Protein AF-A0A968F0R0-F1 (afdb_monomer_lite)

Sequence (267 aa):
APYFTDKYKTPWGNAINYDDAYCDEVRNYFVENAVHWFQNYHLDALRLDAIDTIYDMSATHFLKELADRVKQLGEKSQRQLYLIAESDLNDVRVIQPPEVGGYEIHAQWSDDFHHSLHALLTGENNGYYIDFGKTAHLAKAINESFVNDGRYSQYRKRKHGNSAKDRPPSQFVICAQNHDQIGNRMLGERLSQLVPFEALKLVAGMLLLSPNIPLLFMGEEYGERAPFLYFVDHGDENLIKAVRQGRKAEFKEFKWKGEPPDPQSPS

Structure (mmCIF, N/CA/C/O backbone):
data_AF-A0A968F0R0-F1
#
_entry.id   AF-A0A968F0R0-F1
#
loop_
_atom_site.group_PDB
_atom_site.id
_atom_site.type_symbol
_atom_site.label_atom_id
_atom_site.label_alt_id
_atom_site.label_comp_id
_atom_site.label_asym_id
_atom_site.label_entity_id
_atom_site.label_seq_id
_atom_site.pdbx_PDB_ins_code
_atom_site.Cartn_x
_atom_site.Cartn_y
_atom_site.Cartn_z
_atom_site.occupancy
_atom_site.B_iso_or_equiv
_atom_site.auth_seq_id
_atom_site.auth_comp_id
_atom_site.auth_asym_id
_atom_site.auth_atom_id
_atom_site.pdbx_PDB_model_num
ATOM 1 N N . ALA A 1 1 ? 4.293 16.772 23.550 1.00 72.31 1 ALA A N 1
ATOM 2 C CA . ALA A 1 1 ? 4.663 15.355 23.725 1.00 72.31 1 ALA A CA 1
ATOM 3 C C . ALA A 1 1 ? 5.858 15.011 22.831 1.00 72.31 1 ALA A C 1
ATOM 5 O O . ALA A 1 1 ? 6.040 15.705 21.830 1.00 72.31 1 ALA A O 1
ATOM 6 N N . PRO A 1 2 ? 6.690 14.014 23.185 1.00 93.19 2 PRO A N 1
ATOM 7 C CA . PRO A 1 2 ? 7.742 13.503 22.310 1.00 93.19 2 PRO A CA 1
ATOM 8 C C . PRO A 1 2 ? 7.109 12.753 21.127 1.00 93.19 2 PRO A C 1
ATOM 10 O O . PRO A 1 2 ? 6.628 11.638 21.292 1.00 93.19 2 PRO A O 1
ATOM 13 N N . TYR A 1 3 ? 7.079 13.390 19.949 1.00 94.50 3 TYR A N 1
ATOM 14 C CA . TYR A 1 3 ? 6.442 12.852 18.733 1.00 94.50 3 TYR A CA 1
ATOM 15 C C . TYR A 1 3 ? 7.132 11.609 18.166 1.00 94.50 3 TYR A C 1
ATOM 17 O O . TYR A 1 3 ? 6.485 10.795 17.513 1.00 94.50 3 TYR A O 1
ATOM 25 N N . PHE A 1 4 ? 8.429 11.461 18.419 1.00 96.69 4 PHE A N 1
ATOM 26 C CA . PHE A 1 4 ? 9.237 10.348 17.937 1.00 96.69 4 PHE A CA 1
ATOM 27 C C . PHE A 1 4 ? 9.744 9.510 19.107 1.00 96.69 4 PHE A C 1
ATOM 29 O O . PHE A 1 4 ? 9.899 10.022 20.218 1.00 96.69 4 PHE A O 1
ATOM 36 N N . THR A 1 5 ? 10.030 8.239 18.839 1.00 94.81 5 THR A N 1
ATOM 37 C CA . THR A 1 5 ? 10.679 7.320 19.780 1.00 94.81 5 THR A CA 1
ATOM 38 C C . THR A 1 5 ? 11.927 6.704 19.149 1.00 94.81 5 THR A C 1
ATOM 40 O O . THR A 1 5 ? 11.960 6.424 17.950 1.00 94.81 5 THR A O 1
ATOM 43 N N . ASP A 1 6 ? 12.944 6.460 19.975 1.00 94.06 6 ASP A N 1
ATOM 44 C CA . ASP A 1 6 ? 14.151 5.718 19.593 1.00 94.06 6 ASP A CA 1
ATOM 45 C C . ASP A 1 6 ? 13.968 4.194 19.722 1.00 94.06 6 ASP A C 1
ATOM 47 O O . ASP A 1 6 ? 14.854 3.420 19.346 1.00 94.06 6 ASP A O 1
ATOM 51 N N . LYS A 1 7 ? 12.822 3.745 20.256 1.00 93.44 7 LYS A N 1
ATOM 52 C CA . LYS A 1 7 ? 12.487 2.327 20.463 1.00 93.44 7 LYS A CA 1
ATOM 53 C C . LYS A 1 7 ? 12.404 1.550 19.151 1.00 93.44 7 LYS A C 1
ATOM 55 O O . LYS A 1 7 ? 12.755 0.370 19.110 1.00 93.44 7 LYS A O 1
ATOM 60 N N . TYR A 1 8 ? 11.976 2.216 18.081 1.00 94.12 8 TYR A N 1
ATOM 61 C CA . TYR A 1 8 ? 11.824 1.632 16.755 1.00 94.12 8 TYR A CA 1
ATOM 62 C C . TYR A 1 8 ? 12.484 2.502 15.689 1.00 94.12 8 TYR A C 1
ATOM 64 O O . TYR A 1 8 ? 12.690 3.701 15.864 1.00 94.12 8 TYR A O 1
ATOM 72 N N . LYS A 1 9 ? 12.793 1.887 14.547 1.00 89.62 9 LYS A N 1
ATOM 73 C CA . LYS A 1 9 ? 13.310 2.578 13.365 1.00 89.62 9 LYS A CA 1
ATOM 74 C C . LYS A 1 9 ? 12.454 2.222 12.165 1.00 89.62 9 LYS A C 1
ATOM 76 O O . LYS A 1 9 ? 12.080 1.062 11.991 1.00 89.62 9 LYS A O 1
ATOM 81 N N . THR A 1 10 ? 12.166 3.217 11.343 1.00 88.94 10 THR A N 1
ATOM 82 C CA . THR A 1 10 ? 11.544 3.014 10.033 1.00 88.94 10 THR A CA 1
ATOM 83 C C . THR A 1 10 ? 12.621 3.113 8.950 1.00 88.94 10 THR A C 1
ATOM 85 O O . THR A 1 10 ? 13.694 3.673 9.211 1.00 88.94 10 THR A O 1
ATOM 88 N N . PRO A 1 11 ? 12.364 2.612 7.732 1.00 83.25 11 PRO A N 1
ATOM 89 C CA . PRO A 1 11 ? 13.261 2.831 6.598 1.00 83.25 11 PRO A CA 1
ATOM 90 C C . PRO A 1 11 ? 13.512 4.318 6.291 1.00 83.25 11 PRO A C 1
ATOM 92 O O . PRO A 1 11 ? 14.568 4.659 5.763 1.00 83.25 11 PRO A O 1
ATOM 95 N N . TRP A 1 12 ? 12.581 5.204 6.668 1.00 84.44 12 TRP A N 1
ATOM 96 C CA . TRP A 1 12 ? 12.598 6.631 6.320 1.00 84.44 12 TRP A CA 1
ATOM 97 C C . TRP A 1 12 ? 13.018 7.563 7.464 1.00 84.44 12 TRP A C 1
ATOM 99 O O . TRP A 1 12 ? 13.098 8.775 7.272 1.00 84.44 12 TRP A O 1
ATOM 109 N N . GLY A 1 13 ? 13.306 7.026 8.653 1.00 85.44 13 GLY A N 1
ATOM 110 C CA . GLY A 1 13 ? 13.738 7.816 9.805 1.00 85.44 13 GLY A CA 1
ATOM 111 C C . GLY A 1 13 ? 13.191 7.323 11.142 1.00 85.44 13 GLY A C 1
ATOM 112 O O . GLY A 1 13 ? 12.872 6.142 11.322 1.00 85.44 13 GLY A O 1
ATOM 113 N N . ASN A 1 14 ? 13.114 8.244 12.102 1.00 90.88 14 ASN A N 1
ATOM 114 C CA . ASN A 1 14 ? 12.642 7.949 13.452 1.00 90.88 14 ASN A CA 1
ATOM 115 C C . ASN A 1 14 ? 11.170 7.531 13.434 1.00 90.88 14 ASN A C 1
ATOM 117 O O . ASN A 1 14 ? 10.352 8.142 12.747 1.00 90.88 14 ASN A O 1
ATOM 121 N N . ALA A 1 15 ? 10.834 6.501 14.208 1.00 94.25 15 ALA A N 1
ATOM 122 C CA . ALA A 1 15 ? 9.457 6.050 14.332 1.00 94.25 15 ALA A CA 1
ATOM 123 C C . ALA A 1 15 ? 8.624 7.037 15.159 1.00 94.25 15 ALA A C 1
ATOM 125 O O . ALA A 1 15 ? 9.121 7.661 16.101 1.00 94.25 15 ALA A O 1
ATOM 126 N N . ILE A 1 16 ? 7.341 7.148 14.818 1.00 96.94 16 ILE A N 1
ATOM 127 C CA . ILE A 1 16 ? 6.370 7.908 15.606 1.00 96.94 16 ILE A CA 1
ATOM 128 C C . ILE A 1 16 ? 6.115 7.193 16.934 1.00 96.94 16 ILE A C 1
ATOM 130 O O . ILE A 1 16 ? 6.036 5.966 17.001 1.00 96.94 16 ILE A O 1
ATOM 134 N N . ASN A 1 17 ? 5.987 7.976 18.000 1.00 97.69 17 ASN A N 1
ATOM 135 C CA . ASN A 1 17 ? 5.717 7.469 19.334 1.00 97.69 17 ASN A CA 1
ATOM 136 C C . ASN A 1 17 ? 4.225 7.146 19.523 1.00 97.69 17 ASN A C 1
ATOM 138 O O . ASN A 1 17 ? 3.448 8.012 19.924 1.00 97.69 17 ASN A O 1
ATOM 142 N N . TYR A 1 18 ? 3.843 5.894 19.272 1.00 97.88 18 TYR A N 1
ATOM 143 C CA . TYR A 1 18 ? 2.493 5.395 19.554 1.00 97.88 18 TYR A CA 1
ATOM 144 C C . TYR A 1 18 ? 2.378 4.606 20.866 1.00 97.88 18 TYR A C 1
ATOM 146 O O . TYR A 1 18 ? 1.254 4.392 21.311 1.00 97.88 18 TYR A O 1
ATOM 154 N N . ASP A 1 19 ? 3.489 4.181 21.483 1.00 97.56 19 ASP A N 1
ATOM 155 C CA . ASP A 1 19 ? 3.469 3.214 22.596 1.00 97.56 19 ASP A CA 1
ATOM 156 C C . ASP A 1 19 ? 4.499 3.460 23.719 1.00 97.56 19 ASP A C 1
ATOM 158 O O . ASP A 1 19 ? 4.722 2.587 24.564 1.00 97.56 19 ASP A O 1
ATOM 162 N N . ASP A 1 20 ? 5.152 4.623 23.724 1.00 96.50 20 ASP A N 1
ATOM 163 C CA . ASP A 1 20 ? 6.148 5.016 24.724 1.00 96.50 20 ASP A CA 1
ATOM 164 C C . ASP A 1 20 ? 5.589 6.083 25.685 1.00 96.50 20 ASP A C 1
ATOM 166 O O . ASP A 1 20 ? 4.422 6.485 25.621 1.00 96.50 20 ASP A O 1
ATOM 170 N N . ALA A 1 21 ? 6.424 6.566 26.606 1.00 96.25 21 ALA A N 1
ATOM 171 C CA . ALA A 1 21 ? 6.055 7.615 27.546 1.00 96.25 21 ALA A CA 1
ATOM 172 C C . ALA A 1 21 ? 5.455 8.837 26.824 1.00 96.25 21 ALA A C 1
ATOM 174 O O . ALA A 1 21 ? 6.036 9.377 25.878 1.00 96.25 21 ALA A O 1
ATOM 175 N N . TYR A 1 22 ? 4.303 9.301 27.321 1.00 96.50 22 TYR A N 1
ATOM 176 C CA . TYR A 1 22 ? 3.564 10.455 26.795 1.00 96.50 22 TYR A CA 1
ATOM 177 C C . TYR A 1 22 ? 3.068 10.300 25.342 1.00 96.50 22 TYR A C 1
ATOM 179 O O . TYR A 1 22 ? 2.880 11.310 24.657 1.00 96.50 22 TYR A O 1
ATOM 187 N N . CYS A 1 23 ? 2.858 9.065 24.867 1.00 97.44 23 CYS A N 1
ATOM 188 C CA . CYS A 1 23 ? 2.339 8.800 23.523 1.00 97.44 23 CYS A CA 1
ATOM 189 C C . CYS A 1 23 ? 0.885 9.254 23.310 1.00 97.44 23 CYS A C 1
ATOM 191 O O . CYS A 1 23 ? 0.534 9.566 22.177 1.00 97.44 23 CYS A O 1
ATOM 193 N N . ASP A 1 24 ? 0.060 9.363 24.359 1.00 97.94 24 ASP A N 1
ATOM 194 C CA . ASP A 1 24 ? -1.381 9.660 24.243 1.00 97.94 24 ASP A CA 1
ATOM 195 C C . ASP A 1 24 ? -1.682 10.899 23.380 1.00 97.94 24 ASP A C 1
ATOM 197 O O . ASP A 1 24 ? -2.521 10.855 22.482 1.00 97.94 24 ASP A O 1
ATOM 201 N N . GLU A 1 25 ? -0.942 11.993 23.573 1.00 97.56 25 GLU A N 1
ATOM 202 C CA . GLU A 1 25 ? -1.127 13.222 22.785 1.00 97.56 25 GLU A CA 1
ATOM 203 C C . GLU A 1 25 ? -0.662 13.072 21.327 1.00 97.56 25 GLU A C 1
ATOM 205 O O . GLU A 1 25 ? -1.199 13.719 20.429 1.00 97.56 25 GLU A O 1
ATOM 210 N N . VAL A 1 26 ? 0.336 12.219 21.073 1.00 98.12 26 VAL A N 1
ATOM 211 C CA . VAL A 1 26 ? 0.824 11.917 19.718 1.00 98.12 26 VAL A CA 1
ATOM 212 C C . VAL A 1 26 ? -0.209 11.070 18.980 1.00 98.12 26 VAL A C 1
ATOM 214 O O . VAL A 1 26 ? -0.567 11.393 17.850 1.00 98.12 26 VAL A O 1
ATOM 217 N N . ARG A 1 27 ? -0.753 10.038 19.637 1.00 98.44 27 ARG A N 1
ATOM 218 C CA . ARG A 1 27 ? -1.862 9.228 19.112 1.00 98.44 27 ARG A CA 1
ATOM 219 C C . ARG A 1 27 ? -3.056 10.114 18.768 1.00 98.44 27 ARG A C 1
ATOM 221 O O . ARG A 1 27 ? -3.527 10.094 17.631 1.00 98.44 27 ARG A O 1
ATOM 228 N N . ASN A 1 28 ? -3.477 10.953 19.717 1.00 98.19 28 ASN A N 1
ATOM 229 C CA . ASN A 1 28 ? -4.603 11.863 19.544 1.00 98.19 28 ASN A CA 1
ATOM 230 C C . ASN A 1 28 ? -4.388 12.831 18.370 1.00 98.19 28 ASN A C 1
ATOM 232 O O . ASN A 1 28 ? -5.312 13.062 17.596 1.00 98.19 28 ASN A O 1
ATOM 236 N N . TYR A 1 29 ? -3.166 13.339 18.172 1.00 98.44 29 TYR A N 1
ATOM 237 C CA . TYR A 1 29 ? -2.843 14.186 17.022 1.00 98.44 29 TYR A CA 1
ATOM 238 C C . TYR A 1 29 ? -3.164 13.505 15.682 1.00 98.44 29 TYR A C 1
ATOM 240 O O . TYR A 1 29 ? -3.820 14.107 14.831 1.00 98.44 29 TYR A O 1
ATOM 248 N N . PHE A 1 30 ? -2.740 12.253 15.485 1.00 98.38 30 PHE A N 1
ATOM 249 C CA . PHE A 1 30 ? -2.978 11.540 14.225 1.00 98.38 30 PHE A CA 1
ATOM 250 C C . PHE A 1 30 ? -4.434 11.084 14.062 1.00 98.38 30 PHE A C 1
ATOM 252 O O . PHE A 1 30 ? -4.965 11.130 12.951 1.00 98.38 30 PHE A O 1
ATOM 259 N N . VAL A 1 31 ? -5.107 10.710 15.154 1.00 98.56 31 VAL A N 1
ATOM 260 C CA . VAL A 1 31 ? -6.548 10.415 15.134 1.00 98.56 31 VAL A CA 1
ATOM 261 C C . VAL A 1 31 ? -7.345 11.657 14.724 1.00 98.56 31 VAL A C 1
ATOM 263 O O . VAL A 1 31 ? -8.157 11.603 13.799 1.00 98.56 31 VAL A O 1
ATOM 266 N N . GLU A 1 32 ? -7.088 12.798 15.363 1.00 98.50 32 GLU A N 1
ATOM 267 C CA . GLU A 1 32 ? -7.781 14.050 15.055 1.00 98.50 32 GLU A CA 1
ATOM 268 C C . GLU A 1 32 ? -7.386 14.605 13.678 1.00 98.50 32 GLU A C 1
ATOM 270 O O . GLU A 1 32 ? -8.212 15.235 13.020 1.00 98.50 32 GLU A O 1
ATOM 275 N N . ASN A 1 33 ? -6.185 14.307 13.164 1.00 98.56 33 ASN A N 1
ATOM 276 C CA . ASN A 1 33 ? -5.823 14.604 11.775 1.00 98.56 33 ASN A CA 1
ATOM 277 C C . ASN A 1 33 ? -6.727 13.865 10.773 1.00 98.56 33 ASN A C 1
ATOM 279 O O . ASN A 1 33 ? -7.254 14.485 9.847 1.00 98.56 33 ASN A O 1
ATOM 283 N N . ALA A 1 34 ? -6.969 12.567 10.977 1.00 98.38 34 ALA A N 1
ATOM 284 C CA . ALA A 1 34 ? -7.881 11.804 10.127 1.00 98.38 34 ALA A CA 1
ATOM 285 C C . ALA A 1 34 ? -9.320 12.344 10.212 1.00 98.38 34 ALA A C 1
ATOM 287 O O . ALA A 1 34 ? -9.969 12.566 9.187 1.00 98.38 34 ALA A O 1
ATOM 288 N N . VAL A 1 35 ? -9.803 12.629 11.428 1.00 98.12 35 VAL A N 1
ATOM 289 C CA . VAL A 1 35 ? -11.120 13.253 11.653 1.00 98.12 35 VAL A CA 1
ATOM 290 C C . VAL A 1 35 ? -11.221 14.604 10.941 1.00 98.12 35 VAL A C 1
ATOM 292 O O . VAL A 1 35 ? -12.237 14.884 10.302 1.00 98.12 35 VAL A O 1
ATOM 295 N N . HIS A 1 36 ? -10.169 15.422 10.999 1.00 98.50 36 HIS A N 1
ATOM 296 C CA . HIS A 1 36 ? -10.120 16.735 10.366 1.00 98.50 36 HIS A CA 1
ATOM 297 C C . HIS A 1 36 ? -10.341 16.652 8.851 1.00 98.50 36 HIS A C 1
ATOM 299 O O . HIS A 1 36 ? -11.129 17.435 8.316 1.00 98.50 36 HIS A O 1
ATOM 305 N N . TRP A 1 37 ? -9.705 15.698 8.166 1.00 98.69 37 TRP A N 1
ATOM 306 C CA . TRP A 1 37 ? -9.906 15.481 6.729 1.00 98.69 37 TRP A CA 1
ATOM 307 C C . TRP A 1 37 ? -11.348 15.098 6.392 1.00 98.69 37 TRP A C 1
ATOM 309 O O . TRP A 1 37 ? -11.951 15.663 5.477 1.00 98.69 37 TRP A O 1
ATOM 319 N N . PHE A 1 38 ? -11.940 14.191 7.167 1.00 98.44 38 PHE A N 1
ATOM 320 C CA . PHE A 1 38 ? -13.324 13.771 6.956 1.00 98.44 38 PHE A CA 1
ATOM 321 C C . PHE A 1 38 ? -14.341 14.885 7.231 1.00 98.44 38 PHE A C 1
ATOM 323 O O . PHE A 1 38 ? -15.321 15.012 6.494 1.00 98.44 38 PHE A O 1
ATOM 330 N N . GLN A 1 39 ? -14.123 15.688 8.275 1.00 97.31 39 GLN A N 1
ATOM 331 C CA . GLN A 1 39 ? -15.064 16.726 8.703 1.00 97.31 39 GLN A CA 1
ATOM 332 C C . GLN A 1 39 ? -14.946 18.023 7.910 1.00 97.31 39 GLN A C 1
ATOM 334 O O . GLN A 1 39 ? -15.969 18.607 7.579 1.00 97.31 39 GLN A O 1
ATOM 339 N N . ASN A 1 40 ? -13.729 18.485 7.620 1.00 98.00 40 ASN A N 1
ATOM 340 C CA . ASN A 1 40 ? -13.521 19.818 7.044 1.00 98.00 40 ASN A CA 1
ATOM 341 C C . ASN A 1 40 ? -13.343 19.791 5.526 1.00 98.00 40 ASN A C 1
ATOM 343 O O . ASN A 1 40 ? -13.635 20.782 4.863 1.00 98.00 40 ASN A O 1
ATOM 347 N N . TYR A 1 41 ? -12.891 18.661 4.977 1.00 98.19 41 TYR A N 1
ATOM 348 C CA . TYR A 1 41 ? -12.684 18.492 3.535 1.00 98.19 41 TYR A CA 1
ATOM 349 C C . TYR A 1 41 ? -13.643 17.483 2.907 1.00 98.19 41 TYR A C 1
ATOM 351 O O . TYR A 1 41 ? -13.627 17.306 1.693 1.00 98.19 41 TYR A O 1
ATOM 359 N N . HIS A 1 42 ? -14.489 16.841 3.718 1.00 97.31 42 HIS A N 1
ATOM 360 C CA . HIS A 1 42 ? -15.510 15.898 3.265 1.00 97.31 42 HIS A CA 1
ATOM 361 C C . HIS A 1 42 ? -14.962 14.761 2.393 1.00 97.31 42 HIS A C 1
ATOM 363 O O . HIS A 1 42 ? -15.667 14.266 1.520 1.00 97.31 42 HIS A O 1
ATOM 369 N N . LEU A 1 43 ? -13.730 14.308 2.650 1.00 98.19 43 LEU A N 1
ATOM 370 C CA . LEU A 1 43 ? -13.221 13.090 2.015 1.00 98.19 43 LEU A CA 1
ATOM 371 C C . LEU A 1 43 ? -14.100 11.892 2.392 1.00 98.19 43 LEU A C 1
ATOM 373 O O . LEU A 1 43 ? -14.733 11.903 3.448 1.00 98.19 43 LEU A O 1
ATOM 377 N N . ASP A 1 44 ? -14.135 10.866 1.547 1.00 98.06 44 ASP A N 1
ATOM 378 C CA . ASP A 1 44 ? -14.902 9.634 1.800 1.00 98.06 44 ASP A CA 1
ATOM 379 C C . ASP A 1 44 ? -14.005 8.462 2.214 1.00 98.06 44 ASP A C 1
ATOM 381 O O . ASP A 1 44 ? -14.466 7.499 2.825 1.00 98.06 44 ASP A O 1
ATOM 385 N N . ALA A 1 45 ? -12.707 8.547 1.921 1.00 98.38 45 ALA A N 1
ATOM 386 C CA . ALA A 1 45 ? -11.736 7.524 2.272 1.00 98.38 45 ALA A CA 1
ATOM 387 C C . ALA A 1 45 ? -10.353 8.121 2.550 1.00 98.38 45 ALA A C 1
ATOM 389 O O . ALA A 1 45 ? -9.979 9.133 1.956 1.00 98.38 45 ALA A O 1
ATOM 390 N N . LEU A 1 46 ? -9.577 7.448 3.399 1.00 98.69 46 LEU A N 1
ATOM 391 C CA . LEU A 1 46 ? -8.142 7.684 3.564 1.00 98.69 46 LEU A CA 1
ATOM 392 C C . LEU A 1 46 ? -7.368 6.400 3.249 1.00 98.69 46 LEU A C 1
ATOM 394 O O . LEU A 1 46 ? -7.737 5.319 3.714 1.00 98.69 46 LEU A O 1
ATOM 398 N N . ARG A 1 47 ? -6.278 6.528 2.485 1.00 98.62 47 ARG A N 1
ATOM 399 C CA . ARG A 1 47 ? -5.278 5.469 2.302 1.00 98.62 47 ARG A CA 1
ATOM 400 C C . ARG A 1 47 ? -4.161 5.688 3.318 1.00 98.62 47 ARG A C 1
ATOM 402 O O . ARG A 1 47 ? -3.557 6.754 3.333 1.00 98.62 47 ARG A O 1
ATOM 409 N N . LEU A 1 48 ? -3.932 4.704 4.178 1.00 98.50 48 LEU A N 1
ATOM 410 C CA . LEU A 1 48 ? -2.911 4.720 5.219 1.00 98.50 48 LEU A CA 1
ATOM 411 C C . LEU A 1 48 ? -1.623 4.131 4.649 1.00 98.50 48 LEU A C 1
ATOM 413 O O . LEU A 1 48 ? -1.615 2.973 4.232 1.00 98.50 48 LEU A O 1
ATOM 417 N N . ASP A 1 49 ? -0.579 4.947 4.613 1.00 97.56 49 ASP A N 1
ATOM 418 C CA . ASP A 1 49 ? 0.734 4.592 4.082 1.00 97.56 49 ASP A CA 1
ATOM 419 C C . ASP A 1 49 ? 1.513 3.686 5.042 1.00 97.56 49 ASP A C 1
ATOM 421 O O . ASP A 1 49 ? 1.458 3.884 6.259 1.00 97.56 49 ASP A O 1
ATOM 425 N N . ALA A 1 50 ? 2.182 2.677 4.475 1.00 95.06 50 ALA A N 1
ATOM 426 C CA . ALA A 1 50 ? 3.135 1.775 5.119 1.00 95.06 50 ALA A CA 1
ATOM 427 C C . ALA A 1 50 ? 2.770 1.370 6.558 1.00 95.06 50 ALA A C 1
ATOM 429 O O . ALA A 1 50 ? 3.541 1.572 7.507 1.00 95.06 50 ALA A O 1
ATOM 430 N N . ILE A 1 51 ? 1.579 0.793 6.749 1.00 97.25 51 ILE A N 1
ATOM 431 C CA . ILE A 1 51 ? 1.045 0.531 8.094 1.00 97.25 51 ILE A CA 1
ATOM 432 C C . ILE A 1 51 ? 1.871 -0.492 8.885 1.00 97.25 51 ILE A C 1
ATOM 434 O O . ILE A 1 51 ? 1.763 -0.562 10.106 1.00 97.25 51 ILE A O 1
ATOM 438 N N . ASP A 1 52 ? 2.708 -1.279 8.210 1.00 94.69 52 ASP A N 1
ATOM 439 C CA . ASP A 1 52 ? 3.671 -2.195 8.821 1.00 94.69 52 ASP A CA 1
ATOM 440 C C . ASP A 1 52 ? 4.786 -1.475 9.595 1.00 94.69 52 ASP A C 1
ATOM 442 O O . ASP A 1 52 ? 5.438 -2.087 10.442 1.00 94.69 52 ASP A O 1
ATOM 446 N N . THR A 1 53 ? 4.952 -0.169 9.370 1.00 95.50 53 THR A N 1
ATOM 447 C CA . THR A 1 53 ? 5.893 0.692 10.100 1.00 95.50 53 THR A CA 1
ATOM 448 C C . THR A 1 53 ? 5.245 1.481 11.244 1.00 95.50 53 THR A C 1
ATOM 450 O O . THR A 1 53 ? 5.930 2.210 11.968 1.00 95.50 53 THR A O 1
ATOM 453 N N . ILE A 1 54 ? 3.937 1.303 11.463 1.00 97.06 54 ILE A N 1
ATOM 454 C CA . ILE A 1 54 ? 3.221 1.816 12.635 1.00 97.06 54 ILE A CA 1
ATOM 455 C C . ILE A 1 54 ? 3.403 0.810 13.773 1.00 97.06 54 ILE A C 1
ATOM 457 O O . ILE A 1 54 ? 2.635 -0.138 13.932 1.00 97.06 54 ILE A O 1
ATOM 461 N N . TYR A 1 55 ? 4.457 1.015 14.560 1.00 97.00 55 TYR A N 1
ATOM 462 C CA . TYR A 1 55 ? 4.776 0.166 15.702 1.00 97.00 55 TYR A CA 1
ATOM 463 C C . TYR A 1 55 ? 3.973 0.570 16.935 1.00 97.00 55 TYR A C 1
ATOM 465 O O . TYR A 1 55 ? 4.109 1.690 17.428 1.00 97.00 55 TYR A O 1
ATOM 473 N N . ASP A 1 56 ? 3.177 -0.358 17.461 1.00 98.00 56 ASP A N 1
ATOM 474 C CA . ASP A 1 56 ? 2.420 -0.135 18.685 1.00 98.00 56 ASP A CA 1
ATOM 475 C C . ASP A 1 56 ? 2.192 -1.439 19.463 1.00 98.00 56 ASP A C 1
ATOM 477 O O . ASP A 1 56 ? 1.543 -2.370 18.983 1.00 98.00 56 ASP A O 1
ATOM 481 N N . MET A 1 57 ? 2.732 -1.497 20.683 1.00 97.00 57 MET A N 1
ATOM 482 C CA . MET A 1 57 ? 2.587 -2.624 21.612 1.00 97.00 57 MET A CA 1
ATOM 483 C C . MET A 1 57 ? 1.551 -2.369 22.720 1.00 97.00 57 MET A C 1
ATOM 485 O O . MET A 1 57 ? 1.479 -3.133 23.686 1.00 97.00 57 MET A O 1
ATOM 489 N N . SER A 1 58 ? 0.756 -1.304 22.608 1.00 97.44 58 SER A N 1
ATOM 490 C CA . SER A 1 58 ? -0.350 -1.009 23.521 1.00 97.44 58 SER A CA 1
ATOM 491 C C . SER A 1 58 ? -1.437 -2.086 23.457 1.00 97.44 58 SER A C 1
ATOM 493 O O . SER A 1 58 ? -1.612 -2.768 22.448 1.00 97.44 58 SER A O 1
ATOM 495 N N . ALA A 1 59 ? -2.233 -2.212 24.526 1.00 95.88 59 ALA A N 1
ATOM 496 C CA . ALA A 1 59 ? -3.354 -3.160 24.564 1.00 95.88 59 ALA A CA 1
ATOM 497 C C . ALA A 1 59 ? -4.384 -2.921 23.438 1.00 95.88 59 ALA A C 1
ATOM 499 O O . ALA A 1 59 ? -5.011 -3.868 22.966 1.00 95.88 59 ALA A O 1
ATOM 500 N N . THR A 1 60 ? -4.520 -1.668 22.990 1.00 97.31 60 THR A N 1
ATOM 501 C CA . THR A 1 60 ? -5.273 -1.283 21.793 1.00 97.31 60 THR A CA 1
ATOM 502 C C . THR A 1 60 ? -4.309 -0.686 20.777 1.00 97.31 60 THR A C 1
ATOM 504 O O . THR A 1 60 ? -3.785 0.407 20.988 1.00 97.31 60 THR A O 1
ATOM 507 N N . HIS A 1 61 ? -4.111 -1.386 19.662 1.00 98.31 61 HIS A N 1
ATOM 508 C CA . HIS A 1 61 ? -3.271 -0.898 18.572 1.00 98.31 61 HIS A CA 1
ATOM 509 C C . HIS A 1 61 ? -3.840 0.401 17.973 1.00 98.31 61 HIS A C 1
ATOM 511 O O . HIS A 1 61 ? -5.051 0.512 17.777 1.00 98.31 61 HIS A O 1
ATOM 517 N N . PHE A 1 62 ? -2.980 1.353 17.613 1.00 98.50 62 PHE A N 1
ATOM 518 C CA . PHE A 1 62 ? -3.339 2.660 17.054 1.00 98.50 62 PHE A CA 1
ATOM 519 C C . PHE A 1 62 ? -4.282 2.547 15.854 1.00 98.50 62 PHE A C 1
ATOM 521 O O . PHE A 1 62 ? -5.295 3.230 15.788 1.00 98.50 62 PHE A O 1
ATOM 528 N N . LEU A 1 63 ? -4.001 1.621 14.936 1.00 98.50 63 LEU A N 1
ATOM 529 C CA . LEU A 1 63 ? -4.872 1.345 13.787 1.00 98.50 63 LEU A CA 1
ATOM 530 C C . LEU A 1 63 ? -6.308 0.971 14.180 1.00 98.50 63 LEU A C 1
ATOM 532 O O . LEU A 1 63 ? -7.245 1.401 13.514 1.00 98.50 63 LEU A O 1
ATOM 536 N N . LYS A 1 64 ? -6.481 0.203 15.263 1.00 98.44 64 LYS A N 1
ATOM 537 C CA . LYS A 1 64 ? -7.807 -0.142 15.783 1.00 98.44 64 LYS A CA 1
ATOM 538 C C . LYS A 1 64 ? -8.487 1.090 16.382 1.00 98.44 64 LYS A C 1
ATOM 540 O O . LYS 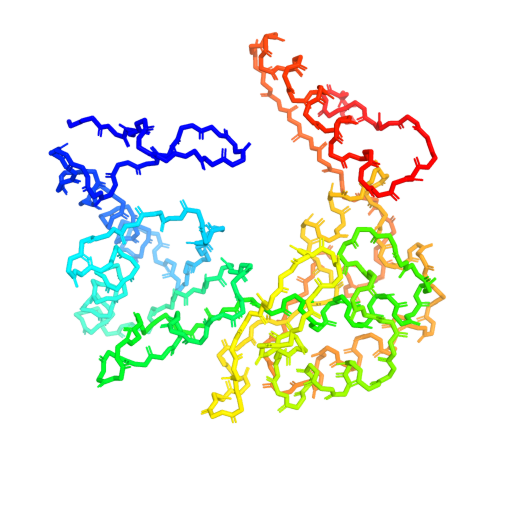A 1 64 ? -9.651 1.331 16.101 1.00 98.44 64 LYS A O 1
ATOM 545 N N . GLU A 1 65 ? -7.761 1.886 17.167 1.00 98.44 65 GLU A N 1
ATOM 546 C CA . GLU A 1 65 ? -8.276 3.146 17.727 1.00 98.44 65 GLU A CA 1
ATOM 547 C C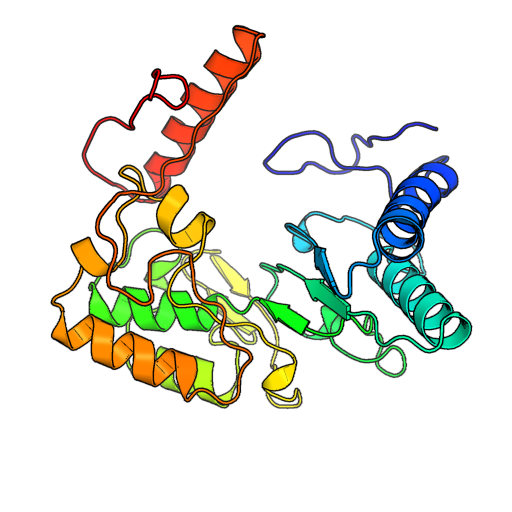 . GLU A 1 65 ? -8.728 4.119 16.624 1.00 98.44 65 GLU A C 1
ATOM 549 O O . GLU A 1 65 ? -9.815 4.695 16.699 1.00 98.44 65 GLU A O 1
ATOM 554 N N . LEU A 1 66 ? -7.929 4.250 15.563 1.00 98.69 66 LEU A N 1
ATOM 555 C CA . LEU A 1 66 ? -8.249 5.061 14.394 1.00 98.69 66 LEU A CA 1
ATOM 556 C C . LEU A 1 66 ? -9.503 4.545 13.673 1.00 98.69 66 LEU A C 1
ATOM 558 O O . LEU A 1 66 ? -10.395 5.337 13.364 1.00 98.69 66 LEU A O 1
ATOM 562 N N . ALA A 1 67 ? -9.594 3.236 13.422 1.00 98.50 67 ALA A N 1
ATOM 563 C CA . ALA A 1 67 ? -10.764 2.627 12.791 1.00 98.50 67 ALA A CA 1
ATOM 564 C C . ALA A 1 67 ? -12.036 2.835 13.630 1.00 98.50 67 ALA A C 1
ATOM 566 O O . ALA A 1 67 ? -13.046 3.302 13.099 1.00 98.50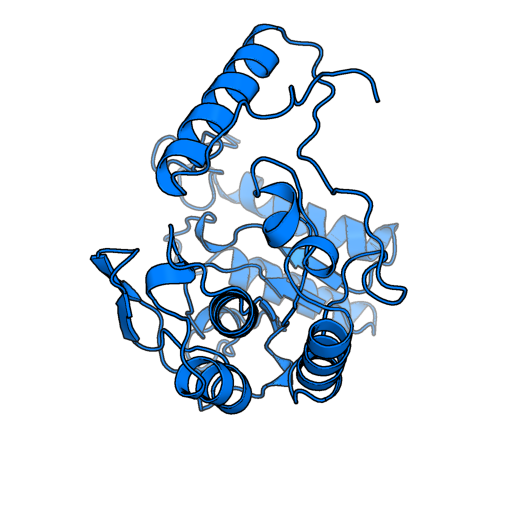 67 ALA A O 1
ATOM 567 N N . ASP A 1 68 ? -11.956 2.605 14.946 1.00 98.19 68 ASP A N 1
ATOM 568 C CA . ASP A 1 68 ? -13.049 2.839 15.895 1.00 98.19 68 ASP A CA 1
ATOM 569 C C . ASP A 1 68 ? -13.508 4.312 15.848 1.00 98.19 68 ASP A C 1
ATOM 571 O O . ASP A 1 68 ? -14.709 4.601 15.794 1.00 98.19 68 ASP A O 1
ATOM 575 N N . ARG A 1 69 ? -12.568 5.269 15.801 1.00 98.31 69 ARG A N 1
ATOM 576 C CA . ARG A 1 69 ? -12.890 6.702 15.712 1.00 98.31 69 ARG A CA 1
ATOM 577 C C . ARG A 1 69 ? -13.573 7.075 14.397 1.00 98.31 69 ARG A C 1
ATOM 579 O O . ARG A 1 69 ? -14.540 7.840 14.407 1.00 98.31 69 ARG A O 1
ATOM 586 N N . VAL A 1 70 ? -13.080 6.564 13.271 1.00 98.31 70 VAL A N 1
ATOM 587 C CA . VAL A 1 70 ? -13.649 6.839 11.942 1.00 98.31 70 VAL A CA 1
ATOM 588 C C . VAL A 1 70 ? -15.046 6.237 11.814 1.00 98.31 70 VAL A C 1
ATOM 590 O O . VAL A 1 70 ? -15.944 6.902 11.296 1.00 98.31 70 VAL A O 1
ATOM 593 N N . LYS A 1 71 ? -15.268 5.040 12.367 1.00 98.00 71 LYS A N 1
ATOM 594 C CA . LYS A 1 71 ? -16.589 4.404 12.447 1.00 98.00 71 LYS A CA 1
ATOM 595 C C . LYS A 1 71 ? -17.587 5.270 13.217 1.00 98.00 71 LYS A C 1
ATOM 597 O O . LYS A 1 71 ? -18.634 5.619 12.675 1.00 98.00 71 LYS A O 1
ATOM 602 N N . GLN A 1 72 ? -17.225 5.721 14.422 1.00 98.19 72 GLN A N 1
ATOM 603 C CA . GLN A 1 72 ? -18.059 6.630 15.225 1.00 98.19 72 GLN A CA 1
ATOM 604 C C . GLN A 1 72 ? -18.369 7.944 14.492 1.00 98.19 72 GLN A C 1
ATOM 606 O O . GLN A 1 72 ? -19.480 8.475 14.579 1.00 98.19 72 GLN A O 1
ATOM 611 N N . LEU A 1 73 ? -17.388 8.496 13.770 1.00 98.25 73 LEU A N 1
ATOM 612 C CA . LEU A 1 73 ? -17.586 9.701 12.971 1.00 98.25 73 LEU A CA 1
ATOM 613 C C . LEU A 1 73 ? -18.571 9.461 11.819 1.00 98.25 73 LEU A C 1
ATOM 615 O O . LEU A 1 73 ? -19.449 10.297 11.592 1.00 98.25 73 LEU A O 1
ATOM 619 N N . GLY A 1 74 ? -18.445 8.337 11.113 1.00 98.00 74 GLY A N 1
ATOM 620 C CA . GLY A 1 74 ? -19.354 7.939 10.040 1.00 98.00 74 GLY A CA 1
ATOM 621 C C . GLY A 1 74 ? -20.791 7.778 10.534 1.00 98.00 74 GLY A C 1
ATOM 622 O O . GLY A 1 74 ? -21.708 8.374 9.971 1.00 98.00 74 GLY A O 1
ATOM 623 N N . GLU A 1 75 ? -20.983 7.092 11.664 1.00 97.94 75 GLU A N 1
ATOM 624 C CA . GLU A 1 75 ? -22.288 6.933 12.320 1.00 97.94 75 GLU A CA 1
ATOM 625 C C . GLU A 1 75 ? -22.912 8.285 12.694 1.00 97.94 75 GLU A C 1
ATOM 627 O O . GLU A 1 75 ? -24.066 8.560 12.360 1.00 97.94 75 GLU A O 1
ATOM 632 N N . LYS A 1 76 ? -22.137 9.171 13.334 1.00 97.62 76 LYS A N 1
ATOM 633 C CA . LYS A 1 76 ? -22.605 10.504 13.748 1.00 97.62 76 LYS A CA 1
ATOM 634 C C . LYS A 1 76 ? -22.958 11.401 12.561 1.00 97.62 76 LYS A C 1
ATOM 636 O O . LYS A 1 76 ? -23.880 12.208 12.659 1.00 97.62 76 LYS A O 1
ATOM 641 N N . SER A 1 77 ? -22.198 11.305 11.474 1.00 96.81 77 SER A N 1
ATOM 642 C CA . SER A 1 77 ? -22.390 12.123 10.271 1.00 96.81 77 SER A CA 1
ATOM 643 C C . SER A 1 77 ? -23.331 11.491 9.244 1.00 96.81 77 SER A C 1
ATOM 645 O O . SER A 1 77 ? -23.632 12.135 8.243 1.00 96.81 77 SER A O 1
ATOM 647 N N . GLN A 1 78 ? -23.807 10.263 9.488 1.00 97.25 78 GLN A N 1
ATOM 648 C CA . GLN A 1 78 ? -24.572 9.452 8.535 1.00 97.25 78 GLN A CA 1
ATOM 649 C C . GLN A 1 78 ? -23.861 9.307 7.179 1.00 97.25 78 GLN A C 1
ATOM 651 O O . GLN A 1 78 ? -24.493 9.304 6.122 1.00 97.25 78 GLN A O 1
ATOM 656 N N . ARG A 1 79 ? -22.529 9.197 7.213 1.00 97.31 79 ARG A N 1
ATOM 657 C CA . ARG A 1 79 ? -21.673 9.010 6.040 1.00 97.31 79 ARG A CA 1
ATOM 658 C C . ARG A 1 79 ? -20.911 7.706 6.165 1.00 97.31 79 ARG A C 1
ATOM 660 O O . ARG A 1 79 ? -20.429 7.353 7.237 1.00 97.31 79 ARG A O 1
ATOM 667 N N . GLN A 1 80 ? -20.755 7.020 5.044 1.00 96.44 80 GLN A N 1
ATOM 668 C CA . GLN A 1 80 ? -19.864 5.877 4.969 1.00 96.44 80 GLN A CA 1
ATOM 669 C C . GLN A 1 80 ? -18.438 6.390 4.747 1.00 96.44 80 GLN A C 1
ATOM 671 O O . GLN A 1 80 ? -18.160 6.993 3.714 1.00 96.44 80 GLN A O 1
ATOM 676 N N . LEU A 1 81 ? -17.560 6.180 5.728 1.00 98.50 81 LEU A N 1
ATOM 677 C CA . LEU A 1 81 ? -16.161 6.608 5.683 1.00 98.50 81 LEU A CA 1
ATOM 678 C C . LEU A 1 81 ? -15.260 5.379 5.652 1.00 98.50 81 LEU A C 1
ATOM 680 O O . LEU A 1 81 ? -15.459 4.452 6.435 1.00 98.50 81 LEU A O 1
ATOM 684 N N . TYR A 1 82 ? -14.267 5.376 4.769 1.00 98.50 82 TYR A N 1
ATOM 685 C CA . TYR A 1 82 ? -13.407 4.219 4.548 1.00 98.50 82 TYR A CA 1
ATOM 686 C C . TYR A 1 82 ? -11.957 4.473 4.961 1.00 98.50 82 TYR A C 1
ATOM 688 O O . TYR A 1 82 ? -11.414 5.568 4.821 1.00 98.50 82 TYR A O 1
ATOM 696 N N . LEU A 1 83 ? -11.305 3.409 5.417 1.00 98.81 83 LEU A N 1
ATOM 697 C CA . LEU A 1 83 ? -9.861 3.352 5.624 1.00 98.81 83 LEU A CA 1
ATOM 698 C C . LEU A 1 83 ? -9.310 2.212 4.775 1.00 98.81 83 LEU A C 1
ATOM 700 O O . LEU A 1 83 ? -9.849 1.105 4.816 1.00 98.81 83 LEU A O 1
ATOM 704 N N . ILE A 1 84 ? -8.250 2.488 4.021 1.00 98.81 84 ILE A N 1
ATOM 705 C CA . ILE A 1 84 ? -7.579 1.519 3.154 1.00 98.81 84 ILE A CA 1
ATOM 706 C C . ILE A 1 84 ? -6.111 1.468 3.560 1.00 98.81 84 ILE A C 1
ATOM 708 O O . ILE A 1 84 ? -5.432 2.483 3.512 1.00 98.81 84 ILE A O 1
ATOM 712 N N . ALA A 1 85 ? -5.610 0.310 3.962 1.00 98.56 85 ALA A N 1
ATOM 713 C CA . ALA A 1 85 ? -4.229 0.155 4.401 1.00 98.56 85 ALA A CA 1
ATOM 714 C C . ALA A 1 85 ? -3.308 -0.267 3.252 1.00 98.56 85 ALA A C 1
ATOM 716 O O . ALA A 1 85 ? -3.595 -1.227 2.545 1.00 98.56 85 ALA A O 1
ATOM 717 N N . GLU A 1 86 ? -2.161 0.376 3.103 1.00 98.25 86 GLU A N 1
ATOM 718 C CA . GLU A 1 86 ? -1.005 -0.267 2.487 1.00 98.25 86 GLU A CA 1
ATOM 719 C C . GLU A 1 86 ? -0.289 -1.096 3.550 1.00 98.25 86 GLU A C 1
ATOM 721 O O . GLU A 1 86 ? 0.135 -0.558 4.572 1.00 98.25 86 GLU A O 1
ATOM 726 N N . SER A 1 87 ? -0.176 -2.405 3.328 1.00 95.06 87 SER A N 1
ATOM 727 C CA . SER A 1 87 ? 0.489 -3.305 4.264 1.00 95.06 87 SER A CA 1
ATOM 728 C C . SER A 1 87 ? 1.371 -4.303 3.539 1.00 95.06 87 SER A C 1
ATOM 730 O O . SER A 1 87 ? 0.886 -5.100 2.741 1.00 95.06 87 SER A O 1
ATOM 732 N N . ASP A 1 88 ? 2.643 -4.337 3.926 1.00 95.00 88 ASP A N 1
ATOM 733 C CA . ASP A 1 88 ? 3.595 -5.347 3.466 1.00 95.00 88 ASP A CA 1
ATOM 734 C C . ASP A 1 88 ? 3.659 -6.577 4.399 1.00 95.00 88 ASP A C 1
ATOM 736 O O . ASP A 1 88 ? 4.665 -7.283 4.460 1.00 95.00 88 ASP A O 1
ATOM 740 N N . LEU A 1 89 ? 2.618 -6.826 5.208 1.00 96.69 89 LEU A N 1
ATOM 741 C CA . LEU A 1 89 ? 2.600 -7.929 6.185 1.00 96.69 89 LEU A CA 1
ATOM 742 C C . LEU A 1 89 ? 1.953 -9.211 5.659 1.00 96.69 89 LEU A C 1
ATOM 744 O O . LEU A 1 89 ? 2.218 -10.281 6.220 1.00 96.69 89 LEU A O 1
ATOM 748 N N . ASN A 1 90 ? 1.086 -9.102 4.646 1.00 98.12 90 ASN A N 1
ATOM 749 C CA . ASN A 1 90 ? 0.113 -10.132 4.270 1.00 98.12 90 ASN A CA 1
ATOM 750 C C . ASN A 1 90 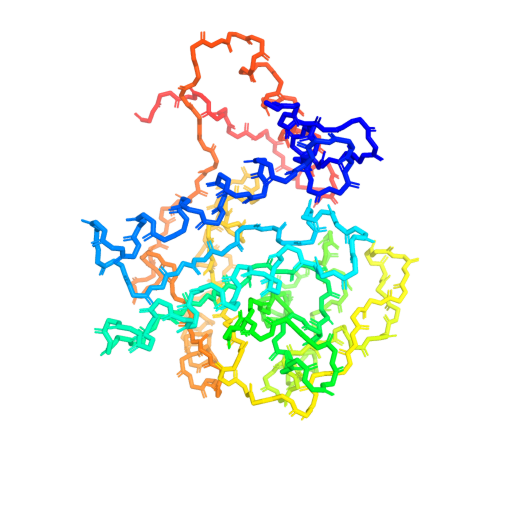? -0.655 -10.683 5.493 1.00 98.12 90 ASN A C 1
ATOM 752 O O . ASN A 1 90 ? -0.837 -11.893 5.638 1.00 98.12 90 ASN A O 1
ATOM 756 N N . ASP A 1 91 ? -1.052 -9.798 6.413 1.00 97.94 91 ASP A N 1
ATOM 757 C CA . ASP A 1 91 ? -1.733 -10.147 7.664 1.00 97.94 91 ASP A CA 1
ATOM 758 C C . ASP A 1 91 ? -3.207 -9.721 7.608 1.00 97.94 91 ASP A C 1
ATOM 760 O O . ASP A 1 91 ? -3.538 -8.534 7.554 1.00 97.94 91 ASP A O 1
ATOM 764 N N . VAL A 1 92 ? -4.125 -10.690 7.652 1.00 97.88 92 VAL A N 1
ATOM 765 C CA . VAL A 1 92 ? -5.568 -10.410 7.661 1.00 97.88 92 VAL A CA 1
ATOM 766 C C . VAL A 1 92 ? -6.055 -9.697 8.920 1.00 97.88 92 VAL A C 1
ATOM 768 O O . VAL A 1 92 ? -7.148 -9.137 8.888 1.00 97.88 92 VAL A O 1
ATOM 771 N N . ARG A 1 93 ? -5.270 -9.649 10.006 1.00 97.81 93 ARG A N 1
ATOM 772 C CA . ARG A 1 93 ? -5.624 -8.916 11.234 1.00 97.81 93 ARG A CA 1
ATOM 773 C C . ARG A 1 93 ? -5.995 -7.457 10.958 1.00 97.81 93 ARG A C 1
ATOM 775 O O . ARG A 1 93 ? -6.879 -6.919 11.613 1.00 97.81 93 ARG A O 1
ATOM 782 N N . VAL A 1 94 ? -5.371 -6.841 9.954 1.00 98.12 94 VAL A N 1
ATOM 783 C CA . VAL A 1 94 ? -5.646 -5.462 9.520 1.00 98.12 94 VAL A CA 1
ATOM 784 C C . VAL A 1 94 ? -7.125 -5.267 9.162 1.00 98.12 94 VAL A C 1
ATOM 786 O O . VAL A 1 94 ? -7.730 -4.277 9.559 1.00 98.12 94 VAL A O 1
ATOM 789 N N . ILE A 1 95 ? -7.715 -6.235 8.460 1.00 98.25 95 ILE A N 1
ATOM 790 C CA . ILE A 1 95 ? -9.066 -6.158 7.875 1.00 98.25 95 ILE A CA 1
ATOM 791 C C . ILE A 1 95 ? -10.101 -7.036 8.592 1.00 98.25 95 ILE A C 1
ATOM 793 O O . ILE A 1 95 ? -11.287 -7.027 8.256 1.00 98.25 95 ILE A O 1
ATOM 797 N N . GLN A 1 96 ? -9.658 -7.850 9.547 1.00 98.00 96 GLN A N 1
ATOM 798 C CA . GLN A 1 96 ? -10.537 -8.664 10.373 1.00 98.00 96 GLN A CA 1
ATOM 799 C C . GLN A 1 96 ? -11.314 -7.794 11.367 1.00 98.00 96 GLN A C 1
ATOM 801 O O . GLN A 1 96 ? -10.827 -6.737 11.777 1.00 98.00 96 GLN A O 1
ATOM 806 N N . PRO A 1 97 ? -12.505 -8.244 11.786 1.00 97.06 97 PRO A N 1
ATOM 807 C CA . PRO A 1 97 ? -13.304 -7.492 12.732 1.00 97.06 97 PRO A CA 1
ATOM 808 C C . PRO A 1 97 ? -12.767 -7.657 14.172 1.00 97.06 97 PRO A C 1
ATOM 810 O O . PRO A 1 97 ? -12.024 -8.611 14.458 1.00 97.06 97 PRO A O 1
ATOM 813 N N . PRO A 1 98 ? -13.118 -6.751 15.102 1.00 95.81 98 PRO A N 1
ATOM 814 C CA . PRO A 1 98 ? -12.543 -6.736 16.446 1.00 95.81 98 PRO A CA 1
ATOM 815 C C . PRO A 1 98 ? -12.862 -7.987 17.276 1.00 95.81 98 PRO A C 1
ATOM 817 O O . PRO A 1 98 ? -12.072 -8.357 18.142 1.00 95.81 98 PRO A O 1
ATOM 820 N N . GLU A 1 99 ? -13.971 -8.683 16.998 1.00 96.75 99 GLU A N 1
ATOM 821 C CA . GLU A 1 99 ? -14.415 -9.881 17.732 1.00 96.75 99 GLU A CA 1
ATOM 822 C C . GLU A 1 99 ? -13.446 -11.062 17.597 1.00 96.75 99 GLU A C 1
ATOM 824 O O . GLU A 1 99 ? -13.443 -11.959 18.439 1.00 96.75 99 GLU A O 1
ATOM 829 N N . VAL A 1 100 ? -12.612 -11.063 16.553 1.00 96.12 100 VAL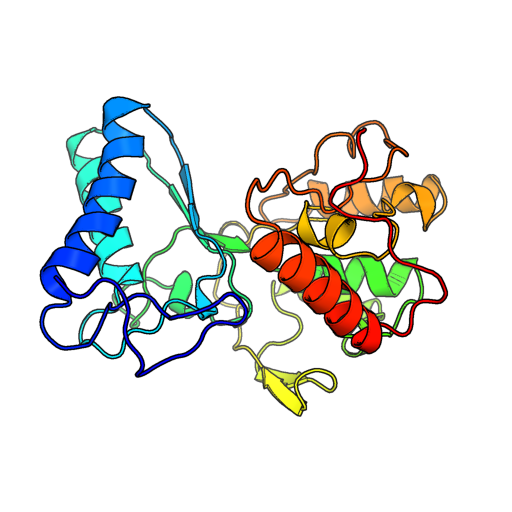 A N 1
ATOM 830 C CA . VAL A 1 100 ? -11.551 -12.062 16.337 1.00 96.12 100 VAL A CA 1
ATOM 831 C C . VAL A 1 100 ? -10.146 -11.470 16.495 1.00 96.12 100 VAL A C 1
ATOM 833 O O . VAL A 1 100 ? -9.162 -12.111 16.138 1.00 96.12 100 VAL A O 1
ATOM 836 N N . GLY A 1 101 ? -10.042 -10.259 17.053 1.00 95.19 101 GLY A N 1
ATOM 837 C CA . GLY A 1 101 ? -8.771 -9.583 17.324 1.00 95.19 101 GLY A CA 1
ATOM 838 C C . GLY A 1 101 ? -8.214 -8.751 16.166 1.00 95.19 101 GLY A C 1
ATOM 839 O O . GLY A 1 101 ? -7.025 -8.432 16.179 1.00 95.19 101 GLY A O 1
ATOM 840 N N . GLY A 1 102 ? -9.038 -8.409 15.171 1.00 97.50 102 GLY A N 1
ATOM 841 C CA . GLY A 1 102 ? -8.647 -7.538 14.064 1.00 97.50 102 GLY A CA 1
ATOM 842 C C . GLY A 1 102 ? -8.827 -6.038 14.334 1.00 97.50 102 GLY A C 1
ATOM 843 O O . GLY A 1 102 ? -9.325 -5.631 15.386 1.00 97.50 102 GLY A O 1
ATOM 844 N N . TYR A 1 103 ? -8.393 -5.210 13.380 1.00 98.31 103 TYR A N 1
ATOM 845 C CA . TYR A 1 103 ? -8.452 -3.743 13.468 1.00 98.31 103 TYR A CA 1
ATOM 846 C C . TYR A 1 103 ? -9.664 -3.122 12.764 1.00 98.31 103 TYR A C 1
ATOM 848 O O . TYR A 1 103 ? -9.886 -1.930 12.921 1.00 98.31 103 TYR A O 1
ATOM 856 N N . GLU A 1 104 ? -10.435 -3.901 12.002 1.00 97.25 104 GLU A N 1
ATOM 857 C CA . GLU A 1 104 ? -11.597 -3.434 11.230 1.00 97.25 104 GLU A CA 1
ATOM 858 C C . GLU A 1 104 ? -11.277 -2.335 10.190 1.00 97.25 104 GLU A C 1
ATOM 860 O O . GLU A 1 104 ? -12.125 -1.508 9.856 1.00 97.25 104 GLU A O 1
ATOM 865 N N . ILE A 1 105 ? -10.064 -2.320 9.618 1.00 98.50 105 ILE A N 1
ATOM 866 C CA . ILE A 1 105 ? -9.784 -1.485 8.438 1.00 98.50 105 ILE A CA 1
ATOM 867 C C . ILE A 1 105 ? -10.528 -2.076 7.231 1.00 98.50 105 ILE A C 1
ATOM 869 O O . ILE A 1 105 ? -10.569 -3.289 7.033 1.00 98.50 105 ILE A O 1
ATOM 873 N N . HIS A 1 106 ? -11.140 -1.221 6.409 1.00 98.50 106 HIS A N 1
ATOM 874 C CA . HIS A 1 106 ? -12.113 -1.659 5.406 1.00 98.50 106 HIS A CA 1
ATOM 875 C C . HIS A 1 106 ? -11.481 -2.468 4.269 1.00 98.50 106 HIS A C 1
ATOM 877 O O . HIS A 1 106 ? -12.088 -3.427 3.797 1.00 98.50 106 HIS A O 1
ATOM 883 N N . ALA A 1 107 ? -10.279 -2.093 3.831 1.00 98.56 107 ALA A N 1
ATOM 884 C CA . ALA A 1 107 ? -9.530 -2.835 2.826 1.00 98.56 107 ALA A CA 1
ATOM 885 C C . ALA A 1 107 ? -8.019 -2.688 3.026 1.00 98.56 107 ALA A C 1
ATOM 887 O O . ALA A 1 107 ? -7.561 -1.756 3.686 1.00 98.56 107 ALA A O 1
ATOM 888 N N . GLN A 1 108 ? -7.239 -3.579 2.420 1.00 98.69 108 GLN A N 1
ATOM 889 C CA . GLN A 1 108 ? -5.788 -3.443 2.327 1.00 98.69 108 GLN A CA 1
ATOM 890 C C . GLN A 1 108 ? -5.287 -3.665 0.901 1.00 98.69 108 GLN A C 1
ATOM 892 O O . GLN A 1 108 ? -5.925 -4.362 0.113 1.00 98.69 108 GLN A O 1
ATOM 897 N N . TRP A 1 109 ? -4.151 -3.078 0.555 1.00 98.50 109 TRP A N 1
ATOM 898 C CA . TRP A 1 109 ? -3.467 -3.381 -0.695 1.00 98.50 109 TRP A CA 1
ATOM 899 C C . TRP A 1 109 ? -2.947 -4.819 -0.678 1.00 98.50 109 TRP A C 1
ATOM 901 O O . TRP A 1 109 ? -2.535 -5.336 0.359 1.00 98.50 109 TRP A O 1
ATOM 911 N N . SER A 1 110 ? -2.994 -5.473 -1.835 1.00 97.00 110 SER A N 1
ATOM 912 C CA . SER A 1 110 ? -2.434 -6.804 -2.042 1.00 97.00 110 SER A CA 1
ATOM 913 C C . SER A 1 110 ? -1.490 -6.782 -3.237 1.00 97.00 110 SER A C 1
ATOM 915 O O . SER A 1 110 ? -1.880 -7.038 -4.381 1.00 97.00 110 SER A O 1
ATOM 917 N N . ASP A 1 111 ? -0.222 -6.479 -2.967 1.00 97.94 111 ASP A N 1
ATOM 918 C CA . ASP A 1 111 ? 0.791 -6.412 -4.021 1.00 97.94 111 ASP A CA 1
ATOM 919 C C . ASP A 1 111 ? 1.107 -7.788 -4.617 1.00 97.94 111 ASP A C 1
ATOM 921 O O . ASP A 1 111 ? 1.610 -7.885 -5.732 1.00 97.94 111 ASP A O 1
ATOM 925 N N . ASP A 1 112 ? 0.775 -8.882 -3.931 1.00 98.38 112 ASP A N 1
ATOM 926 C CA . ASP A 1 112 ? 0.943 -10.243 -4.444 1.00 98.38 112 ASP A CA 1
ATOM 927 C C . ASP A 1 112 ? 0.241 -10.457 -5.804 1.00 98.38 112 ASP A C 1
ATOM 929 O O . ASP A 1 112 ? 0.749 -11.225 -6.630 1.00 98.38 112 ASP A O 1
ATOM 933 N N . PHE A 1 113 ? -0.870 -9.756 -6.081 1.00 98.44 113 PHE A N 1
ATOM 934 C CA . PHE A 1 113 ? -1.481 -9.719 -7.417 1.00 98.44 113 PHE A CA 1
ATOM 935 C C . PHE A 1 113 ? -0.562 -9.034 -8.435 1.00 98.44 113 PHE A C 1
ATOM 937 O O . PHE A 1 113 ? -0.239 -9.637 -9.464 1.00 98.44 113 PHE A O 1
ATOM 944 N N . HIS A 1 114 ? -0.107 -7.814 -8.127 1.00 98.56 114 HIS A N 1
ATOM 945 C CA . HIS A 1 114 ? 0.813 -7.046 -8.967 1.00 98.56 114 HIS A CA 1
ATOM 946 C C . HIS A 1 114 ? 2.072 -7.865 -9.279 1.00 98.56 114 HIS A C 1
ATOM 948 O O . HIS A 1 114 ? 2.383 -8.113 -10.443 1.00 98.56 114 HIS A O 1
ATOM 954 N N . HIS A 1 115 ? 2.759 -8.357 -8.245 1.00 98.38 115 HIS A N 1
ATOM 955 C CA . HIS A 1 115 ? 4.005 -9.105 -8.374 1.00 98.38 115 HIS A CA 1
ATOM 956 C C . HIS A 1 115 ? 3.825 -10.381 -9.201 1.00 98.38 115 HIS A C 1
ATOM 958 O O . HIS A 1 115 ? 4.669 -10.707 -10.038 1.00 98.38 115 HIS A O 1
ATOM 964 N N . SER A 1 116 ? 2.714 -11.099 -8.996 1.00 98.38 116 SER A N 1
ATOM 965 C CA . SER A 1 116 ? 2.388 -12.297 -9.772 1.00 98.38 116 SER A CA 1
ATOM 966 C C . SER A 1 116 ? 2.205 -11.992 -11.249 1.00 98.38 116 SER A C 1
ATOM 968 O O . SER A 1 116 ? 2.737 -12.722 -12.086 1.00 98.38 116 SER A O 1
ATOM 970 N N . LEU A 1 117 ? 1.458 -10.932 -11.560 1.00 98.00 117 LEU A N 1
ATOM 971 C CA . LEU A 1 117 ? 1.163 -10.514 -12.923 1.00 98.00 117 LEU A CA 1
ATOM 972 C C . LEU A 1 117 ? 2.421 -9.985 -13.623 1.00 98.00 117 LEU A C 1
ATOM 974 O O . LEU A 1 117 ? 2.766 -10.450 -14.709 1.00 98.00 117 LEU A O 1
ATOM 978 N N . HIS A 1 118 ? 3.138 -9.065 -12.978 1.00 98.38 118 HIS A N 1
ATOM 979 C CA . HIS A 1 118 ? 4.328 -8.415 -13.519 1.00 98.38 118 HIS A CA 1
ATOM 980 C C . HIS A 1 118 ? 5.456 -9.410 -13.780 1.00 98.38 118 HIS A C 1
ATOM 982 O O . HIS A 1 118 ? 5.955 -9.481 -14.903 1.00 98.38 118 HIS A O 1
ATOM 988 N N . ALA A 1 119 ? 5.828 -10.227 -12.789 1.00 98.19 119 ALA A N 1
ATOM 989 C CA . ALA A 1 119 ? 6.897 -11.215 -12.949 1.00 98.19 119 ALA A CA 1
ATOM 990 C C . ALA A 1 119 ? 6.555 -12.264 -14.021 1.00 98.19 119 ALA A C 1
ATOM 992 O O . ALA A 1 119 ? 7.435 -12.724 -14.746 1.00 98.19 119 ALA A O 1
ATOM 993 N N . LEU A 1 120 ? 5.274 -12.637 -14.150 1.00 97.94 120 LEU A N 1
ATOM 994 C CA . LEU A 1 120 ? 4.825 -13.589 -15.168 1.00 97.94 120 LEU A CA 1
ATOM 995 C C . LEU A 1 120 ? 4.937 -13.015 -16.588 1.00 97.94 120 LEU A C 1
ATOM 997 O O . LEU A 1 120 ? 5.318 -13.743 -17.502 1.00 97.94 120 LEU A O 1
ATOM 1001 N N . LEU A 1 121 ? 4.595 -11.739 -16.781 1.00 97.75 121 LEU A N 1
ATOM 1002 C CA . LEU A 1 121 ? 4.575 -11.107 -18.104 1.00 97.75 121 LEU A CA 1
ATOM 1003 C C . LEU A 1 121 ? 5.945 -10.598 -18.558 1.00 97.75 121 LEU A C 1
ATOM 1005 O O . LEU A 1 121 ? 6.250 -10.653 -19.747 1.00 97.75 121 LEU A O 1
ATOM 1009 N N . THR A 1 122 ? 6.762 -10.102 -17.630 1.00 97.44 122 THR A N 1
ATOM 1010 C CA . THR A 1 122 ? 8.085 -9.533 -17.936 1.00 97.44 122 THR A CA 1
ATOM 1011 C C . THR A 1 122 ? 9.209 -10.565 -17.855 1.00 97.44 122 THR A C 1
ATOM 1013 O O . THR A 1 122 ? 10.261 -10.382 -18.463 1.00 97.44 122 THR A O 1
ATOM 1016 N N . GLY A 1 123 ? 9.010 -11.648 -17.096 1.00 96.94 123 GLY A N 1
ATOM 1017 C CA . GLY A 1 123 ? 10.068 -12.596 -16.749 1.00 96.94 123 GLY A CA 1
ATOM 1018 C C . GLY A 1 123 ? 11.073 -12.062 -15.720 1.00 96.94 123 GLY A C 1
ATOM 1019 O O . GLY A 1 123 ? 12.068 -12.736 -15.447 1.00 96.94 123 GLY A O 1
ATOM 1020 N N . GLU A 1 124 ? 10.849 -10.872 -15.148 1.00 96.06 124 GLU A N 1
ATOM 1021 C CA . GLU A 1 124 ? 11.703 -10.319 -14.095 1.00 96.06 124 GLU A CA 1
ATOM 1022 C C . GLU A 1 124 ? 11.635 -11.174 -12.820 1.00 96.06 124 GLU A C 1
ATOM 1024 O O . GLU A 1 124 ? 10.570 -11.612 -12.390 1.00 96.06 124 GLU A O 1
ATOM 1029 N N . ASN A 1 125 ? 12.794 -11.405 -12.196 1.00 94.56 125 ASN A N 1
ATOM 1030 C CA . ASN A 1 125 ? 12.931 -12.230 -10.990 1.00 94.56 125 ASN A CA 1
ATOM 1031 C C . ASN A 1 125 ? 13.889 -11.633 -9.939 1.00 94.56 125 ASN A C 1
ATOM 1033 O O . ASN A 1 125 ? 14.348 -12.343 -9.046 1.00 94.56 125 ASN A O 1
ATOM 1037 N N . ASN A 1 126 ? 14.222 -10.344 -10.055 1.00 90.69 126 ASN A N 1
ATOM 1038 C CA . ASN A 1 126 ? 15.063 -9.633 -9.088 1.00 90.69 126 ASN A CA 1
ATOM 1039 C C . ASN A 1 126 ? 14.219 -9.062 -7.936 1.00 90.69 126 ASN A C 1
ATOM 1041 O O . ASN A 1 126 ? 13.023 -8.828 -8.098 1.00 90.69 126 ASN A O 1
ATOM 1045 N N . GLY A 1 127 ? 14.846 -8.798 -6.784 1.00 91.56 127 GLY A N 1
ATOM 1046 C CA . GLY A 1 127 ? 14.152 -8.262 -5.609 1.00 91.56 127 GLY A CA 1
ATOM 1047 C C . GLY A 1 127 ? 12.994 -9.160 -5.163 1.00 91.56 127 GLY A C 1
ATOM 1048 O O . GLY A 1 127 ? 13.123 -10.387 -5.154 1.00 91.56 127 GLY A O 1
ATOM 1049 N N . TYR A 1 128 ? 11.855 -8.554 -4.829 1.00 93.38 128 TYR A N 1
ATOM 1050 C CA . TYR A 1 128 ? 10.652 -9.270 -4.399 1.00 93.38 128 TYR A CA 1
ATOM 1051 C C . TYR A 1 128 ? 10.021 -10.150 -5.496 1.00 93.38 128 TYR A C 1
ATOM 1053 O O . TYR A 1 128 ? 9.323 -11.108 -5.167 1.00 93.38 128 TYR A O 1
ATOM 1061 N N . TYR A 1 129 ? 10.313 -9.924 -6.788 1.00 96.94 129 TYR A N 1
ATOM 1062 C CA . TYR A 1 129 ? 9.755 -10.732 -7.884 1.00 96.94 129 TYR A CA 1
ATOM 1063 C C . TYR A 1 129 ? 10.219 -12.199 -7.867 1.00 96.94 129 TYR A C 1
ATOM 1065 O O . TYR A 1 129 ? 9.556 -13.053 -8.457 1.00 96.94 129 TYR A O 1
ATOM 1073 N N . ILE A 1 130 ? 11.317 -12.523 -7.168 1.00 96.81 130 ILE A N 1
ATOM 1074 C CA . ILE A 1 130 ? 11.849 -13.895 -7.058 1.00 96.81 130 ILE A CA 1
ATOM 1075 C C . ILE A 1 130 ? 10.841 -14.896 -6.466 1.00 96.81 130 ILE A C 1
ATOM 1077 O O . ILE A 1 130 ? 10.909 -16.091 -6.756 1.00 96.81 130 ILE A O 1
ATOM 1081 N N . ASP A 1 131 ? 9.881 -14.421 -5.668 1.00 97.56 131 ASP A N 1
ATOM 1082 C CA . ASP A 1 131 ? 8.835 -15.255 -5.067 1.00 97.56 131 ASP A CA 1
ATOM 1083 C C . ASP A 1 131 ? 7.645 -15.524 -6.013 1.00 97.56 131 ASP A C 1
ATOM 1085 O O . ASP A 1 131 ? 6.716 -16.263 -5.657 1.00 97.56 131 ASP A O 1
ATOM 1089 N N . PHE A 1 132 ? 7.670 -14.965 -7.229 1.00 98.25 132 PHE A N 1
ATOM 1090 C CA . PHE A 1 132 ? 6.545 -14.924 -8.165 1.00 98.25 132 PHE A CA 1
ATOM 1091 C C . PHE A 1 132 ? 6.897 -15.498 -9.556 1.00 98.25 132 PHE A C 1
ATOM 1093 O O . PHE A 1 132 ? 7.740 -16.385 -9.677 1.00 98.25 132 PHE A O 1
ATOM 1100 N N . GLY A 1 133 ? 6.142 -15.129 -10.601 1.00 96.44 133 GLY A N 1
ATOM 1101 C CA . GLY A 1 133 ? 6.468 -15.462 -12.000 1.00 96.44 133 GLY A CA 1
ATOM 1102 C C . GLY A 1 133 ? 5.856 -16.746 -12.577 1.00 96.44 133 GLY A C 1
ATOM 1103 O O . GLY A 1 133 ? 6.252 -17.189 -13.651 1.00 96.44 133 GLY A O 1
ATOM 1104 N N . LYS A 1 134 ? 4.886 -17.370 -11.897 1.00 97.75 134 LYS A N 1
ATOM 1105 C CA . LYS A 1 134 ? 4.170 -18.563 -12.391 1.00 97.75 134 LYS A CA 1
ATOM 1106 C C . LYS A 1 134 ? 2.681 -18.266 -12.509 1.00 97.75 134 LYS A C 1
ATOM 1108 O O . LYS A 1 134 ? 2.128 -17.577 -11.658 1.00 97.75 134 LYS A O 1
ATOM 1113 N N . THR A 1 135 ? 2.007 -18.877 -13.482 1.00 97.81 135 THR A N 1
ATOM 1114 C CA . THR A 1 135 ? 0.542 -18.780 -13.644 1.00 97.81 135 THR A CA 1
ATOM 1115 C C . THR A 1 135 ? -0.216 -19.179 -12.376 1.00 97.81 135 THR A C 1
ATOM 1117 O O . THR A 1 135 ? -1.205 -18.545 -12.026 1.00 97.81 135 THR A O 1
ATOM 1120 N N . ALA A 1 136 ? 0.289 -20.173 -11.636 1.00 98.19 136 ALA A N 1
ATOM 1121 C CA . ALA A 1 136 ? -0.270 -20.591 -10.352 1.00 98.19 136 ALA A CA 1
ATOM 1122 C C . ALA A 1 136 ? -0.230 -19.488 -9.278 1.00 98.19 136 ALA A C 1
ATOM 1124 O O . ALA A 1 136 ? -1.112 -19.453 -8.427 1.00 98.19 136 ALA A O 1
ATOM 1125 N N . HIS A 1 137 ? 0.759 -18.587 -9.311 1.00 98.31 137 HIS A N 1
ATOM 1126 C CA . HIS A 1 137 ? 0.816 -17.453 -8.385 1.00 98.31 137 HIS A CA 1
ATOM 1127 C C . HIS A 1 137 ? -0.285 -16.441 -8.703 1.00 98.31 137 HIS A C 1
ATOM 1129 O O . HIS A 1 137 ? -1.036 -16.079 -7.807 1.00 98.31 137 HIS A O 1
ATOM 1135 N N . LEU A 1 138 ? -0.469 -16.085 -9.980 1.00 97.75 138 LEU A N 1
ATOM 1136 C CA . LEU A 1 138 ? -1.551 -15.185 -10.393 1.00 97.75 138 LEU A CA 1
ATOM 1137 C C . LEU A 1 138 ? -2.933 -15.785 -10.099 1.00 97.75 138 LEU A C 1
ATOM 1139 O O . LEU A 1 138 ? -3.792 -15.114 -9.536 1.00 97.75 138 LEU A O 1
ATOM 1143 N N . ALA A 1 139 ? -3.130 -17.070 -10.408 1.00 97.69 139 ALA A N 1
ATOM 1144 C CA . ALA A 1 139 ? -4.366 -17.770 -10.074 1.00 97.69 139 ALA A CA 1
ATOM 1145 C C . ALA A 1 139 ? -4.629 -17.756 -8.559 1.00 97.69 139 ALA A C 1
ATOM 1147 O O . ALA A 1 139 ? -5.757 -17.514 -8.139 1.00 97.69 139 ALA A O 1
ATOM 1148 N N . LYS A 1 140 ? -3.599 -17.973 -7.733 1.00 97.81 140 LYS A N 1
ATOM 1149 C CA . LYS A 1 140 ? -3.725 -17.905 -6.273 1.00 97.81 140 LYS A CA 1
ATOM 1150 C C . LYS A 1 140 ? -4.050 -16.487 -5.796 1.00 97.81 140 LYS A C 1
ATOM 1152 O O . LYS A 1 140 ? -4.967 -16.350 -5.002 1.00 97.81 140 LYS A O 1
ATOM 1157 N N . ALA A 1 141 ? -3.385 -15.454 -6.313 1.00 97.44 141 ALA A N 1
ATOM 1158 C CA . ALA A 1 141 ? -3.665 -14.063 -5.951 1.00 97.44 141 ALA A CA 1
ATOM 1159 C C . ALA A 1 141 ? -5.121 -13.663 -6.251 1.00 97.44 141 ALA A C 1
ATOM 1161 O O . ALA A 1 141 ? -5.766 -13.034 -5.427 1.00 97.44 141 ALA A O 1
ATOM 1162 N N . ILE A 1 142 ? -5.679 -14.089 -7.389 1.00 95.94 142 ILE A N 1
ATOM 1163 C CA . ILE A 1 142 ? -7.078 -13.789 -7.746 1.00 95.94 142 ILE A CA 1
ATOM 1164 C C . ILE A 1 142 ? -8.075 -14.532 -6.839 1.00 95.94 142 ILE A C 1
ATOM 1166 O O . ILE A 1 142 ? -9.110 -13.983 -6.473 1.00 95.94 142 ILE A O 1
ATOM 1170 N N . ASN A 1 143 ? -7.791 -15.791 -6.488 1.00 96.00 143 ASN A N 1
ATOM 1171 C CA . ASN A 1 143 ? -8.731 -16.625 -5.726 1.00 96.00 143 ASN A CA 1
ATOM 1172 C C . ASN A 1 143 ? -8.599 -16.475 -4.203 1.00 96.00 143 ASN A C 1
ATOM 1174 O O . ASN A 1 143 ? -9.555 -16.740 -3.480 1.00 96.00 143 ASN A O 1
ATOM 1178 N N . GLU A 1 144 ? -7.414 -16.123 -3.711 1.00 96.94 144 GLU A N 1
ATOM 1179 C CA . GLU A 1 144 ? -7.064 -16.164 -2.287 1.00 96.94 144 GLU A CA 1
ATOM 1180 C C . GLU A 1 144 ? -6.431 -14.853 -1.787 1.00 96.94 144 GLU A C 1
ATOM 1182 O O . GLU A 1 144 ? -6.025 -14.791 -0.628 1.00 96.94 144 GLU A O 1
ATOM 1187 N N . SER A 1 145 ? -6.346 -13.820 -2.637 1.00 96.06 145 SER A N 1
ATOM 1188 C CA . SER A 1 145 ? -5.690 -12.517 -2.418 1.00 96.06 145 SER A CA 1
ATOM 1189 C C . SER A 1 145 ? -4.174 -12.602 -2.202 1.00 96.06 145 SER A C 1
ATOM 1191 O O . SER A 1 145 ? -3.407 -12.010 -2.956 1.00 96.06 145 SER A O 1
ATOM 1193 N N . PHE A 1 146 ? -3.708 -13.389 -1.230 1.00 97.94 146 PHE A N 1
ATOM 1194 C CA . PHE A 1 146 ? -2.286 -13.568 -0.941 1.00 97.94 146 PHE A CA 1
ATOM 1195 C C . PHE A 1 146 ? -1.715 -14.836 -1.572 1.00 97.94 146 PHE A C 1
ATOM 1197 O O . PHE A 1 146 ? -2.239 -15.944 -1.440 1.00 97.94 146 PHE A O 1
ATOM 1204 N N . VAL A 1 147 ? -0.561 -14.684 -2.213 1.00 98.12 147 VAL A N 1
ATOM 1205 C CA . VAL A 1 147 ? 0.288 -15.792 -2.646 1.00 98.12 147 VAL A CA 1
ATOM 1206 C C . VAL A 1 147 ? 1.200 -16.220 -1.499 1.00 98.12 147 VAL A C 1
ATOM 1208 O O . VAL A 1 147 ? 1.394 -17.418 -1.287 1.00 98.12 147 VAL A O 1
ATOM 1211 N N . ASN A 1 148 ? 1.746 -15.259 -0.751 1.00 97.62 148 ASN A N 1
ATOM 1212 C CA . ASN A 1 148 ? 2.490 -15.494 0.479 1.00 97.62 148 ASN A CA 1
ATOM 1213 C C . ASN A 1 148 ? 1.525 -15.520 1.674 1.00 97.62 148 ASN A C 1
ATOM 1215 O O . ASN A 1 148 ? 1.267 -14.495 2.295 1.00 97.62 148 ASN A O 1
ATOM 1219 N N . ASP A 1 149 ? 0.993 -16.703 1.975 1.00 97.00 149 ASP A N 1
ATOM 1220 C CA . ASP A 1 149 ? -0.070 -16.972 2.955 1.00 97.00 149 ASP A CA 1
ATOM 1221 C C . ASP A 1 149 ? 0.426 -17.743 4.199 1.00 97.00 149 ASP A C 1
ATOM 1223 O O . ASP A 1 149 ? -0.298 -18.531 4.808 1.00 97.00 149 ASP A O 1
ATOM 1227 N N . GLY A 1 150 ? 1.698 -17.560 4.560 1.00 97.25 150 GLY A N 1
ATOM 1228 C CA . GLY A 1 150 ? 2.413 -18.318 5.595 1.00 97.25 150 GLY A CA 1
ATOM 1229 C C . GLY A 1 150 ? 3.518 -19.226 5.044 1.00 97.25 150 GLY A C 1
ATOM 1230 O O . GLY A 1 150 ? 4.217 -19.906 5.808 1.00 97.25 150 GLY A O 1
ATOM 1231 N N . ARG A 1 151 ? 3.716 -19.236 3.719 1.00 96.06 151 ARG A N 1
ATOM 1232 C CA . ARG A 1 151 ? 4.828 -19.934 3.052 1.00 96.06 151 ARG A CA 1
ATOM 1233 C C . ARG A 1 151 ? 6.164 -19.204 3.244 1.00 96.06 151 ARG A C 1
ATOM 1235 O O . ARG A 1 151 ? 6.208 -18.034 3.621 1.00 96.06 151 ARG A O 1
ATOM 1242 N N . TYR A 1 152 ? 7.269 -19.905 2.989 1.00 98.00 152 TYR A N 1
ATOM 1243 C CA . TYR A 1 152 ? 8.607 -19.306 3.012 1.00 98.00 152 TYR A CA 1
ATOM 1244 C C . TYR A 1 152 ? 8.818 -18.413 1.783 1.00 98.00 152 TYR A C 1
ATOM 1246 O O . TYR A 1 152 ? 8.666 -18.884 0.658 1.00 98.00 152 TYR A O 1
ATOM 1254 N N . SER A 1 153 ? 9.190 -17.155 2.013 1.00 98.06 153 SER A N 1
ATOM 1255 C CA . SER A 1 153 ? 9.606 -16.196 0.988 1.00 98.06 153 SER A CA 1
ATOM 1256 C C . SER A 1 153 ? 11.126 -16.252 0.838 1.00 98.06 153 SER A C 1
ATOM 1258 O O . SER A 1 153 ? 11.863 -16.090 1.817 1.00 98.06 153 SER A O 1
ATOM 1260 N N . GLN A 1 154 ? 11.605 -16.487 -0.384 1.00 96.75 154 GLN A N 1
ATOM 1261 C CA . GLN A 1 154 ? 13.030 -16.462 -0.708 1.00 96.75 154 GLN A CA 1
ATOM 1262 C C . GLN A 1 154 ? 13.595 -15.049 -0.589 1.00 96.75 154 GLN A C 1
ATOM 1264 O O . GLN A 1 154 ? 14.712 -14.890 -0.094 1.00 96.75 154 GLN A O 1
ATOM 1269 N N . TYR A 1 155 ? 12.819 -14.034 -0.982 1.00 95.69 155 TYR A N 1
ATOM 1270 C CA . TYR A 1 155 ? 13.219 -12.634 -0.857 1.00 95.69 155 TYR A CA 1
ATOM 1271 C C . TYR A 1 155 ? 13.429 -12.245 0.613 1.00 95.69 155 TYR A C 1
ATOM 1273 O O . TYR A 1 155 ? 14.510 -11.801 1.003 1.00 95.69 155 TYR A O 1
ATOM 1281 N N . ARG A 1 156 ? 12.424 -12.501 1.461 1.00 95.44 156 ARG A N 1
ATOM 1282 C CA . ARG A 1 156 ? 12.420 -12.098 2.879 1.00 95.44 156 ARG A CA 1
ATOM 1283 C C . ARG A 1 156 ? 13.194 -13.049 3.790 1.00 95.44 156 ARG A C 1
ATOM 1285 O O . ARG A 1 156 ? 13.421 -12.728 4.954 1.00 95.44 156 ARG A O 1
ATOM 1292 N N . LYS A 1 157 ? 13.566 -14.233 3.291 1.00 97.31 157 LYS A N 1
ATOM 1293 C CA . LYS A 1 157 ? 14.284 -15.299 4.017 1.00 97.31 157 LYS A CA 1
ATOM 1294 C C . LYS A 1 157 ? 13.570 -15.780 5.287 1.00 97.31 157 LYS A C 1
ATOM 1296 O O . LYS A 1 157 ? 14.206 -16.225 6.245 1.00 97.31 157 LYS A O 1
ATOM 1301 N N . ARG A 1 158 ? 12.238 -15.721 5.294 1.00 97.62 158 ARG A N 1
ATOM 1302 C CA . ARG A 1 158 ? 11.366 -16.138 6.404 1.00 97.62 158 ARG A CA 1
ATOM 1303 C C . ARG A 1 158 ? 9.992 -16.549 5.886 1.00 97.62 158 ARG A C 1
ATOM 1305 O O . ARG A 1 158 ? 9.653 -16.287 4.733 1.00 97.62 158 ARG A O 1
ATOM 1312 N N . LYS A 1 159 ? 9.177 -17.163 6.748 1.00 98.06 159 LYS A N 1
ATOM 1313 C CA . LYS A 1 159 ? 7.739 -17.297 6.474 1.00 98.06 159 LYS A CA 1
ATOM 1314 C C . LYS A 1 159 ? 7.077 -15.920 6.462 1.00 98.06 159 LYS A C 1
ATOM 1316 O O . LYS A 1 159 ? 7.453 -15.049 7.253 1.00 98.06 159 LYS A O 1
ATOM 1321 N N . HIS A 1 160 ? 6.123 -15.735 5.561 1.00 98.25 160 HIS A N 1
ATOM 1322 C CA . HIS A 1 160 ? 5.481 -14.448 5.341 1.00 98.25 160 HIS A CA 1
ATOM 1323 C C . HIS A 1 160 ? 3.977 -14.595 5.113 1.00 98.25 160 HIS A C 1
ATOM 1325 O O . HIS A 1 160 ? 3.566 -15.502 4.390 1.00 98.25 160 HIS A O 1
ATOM 1331 N N . GLY A 1 161 ? 3.204 -13.696 5.725 1.00 97.88 161 GLY A N 1
ATOM 1332 C CA . GLY A 1 161 ? 1.749 -13.645 5.660 1.00 97.88 161 GLY A CA 1
ATOM 1333 C C . GLY A 1 161 ? 1.001 -14.718 6.446 1.00 97.88 161 GLY A C 1
ATOM 1334 O O . GLY A 1 161 ? 1.592 -15.584 7.100 1.00 97.88 161 GLY A O 1
ATOM 1335 N N . ASN A 1 162 ? -0.323 -14.646 6.359 1.00 97.50 162 ASN A N 1
ATOM 1336 C CA . ASN A 1 162 ? -1.276 -15.659 6.798 1.00 97.50 162 ASN A CA 1
ATOM 1337 C C . ASN A 1 162 ? -2.391 -15.845 5.748 1.00 97.50 162 ASN A C 1
ATOM 1339 O O . ASN A 1 162 ? -2.437 -15.163 4.726 1.00 97.50 162 ASN A O 1
ATOM 1343 N N . SER A 1 163 ? -3.253 -16.843 5.954 1.00 97.25 163 SER A N 1
ATOM 1344 C CA . SER A 1 163 ? -4.318 -17.178 5.002 1.00 97.25 163 SER A CA 1
ATOM 1345 C C . SER A 1 163 ? -5.397 -16.095 4.951 1.00 97.25 163 SER A C 1
ATOM 1347 O O . SER A 1 163 ? -5.987 -15.780 5.978 1.00 97.25 163 SER A O 1
ATOM 1349 N N . ALA A 1 164 ? -5.733 -15.645 3.739 1.00 97.25 164 ALA A N 1
ATOM 1350 C CA . ALA A 1 164 ? -6.831 -14.716 3.453 1.00 97.25 164 ALA A CA 1
ATOM 1351 C C . ALA A 1 164 ? -8.103 -15.369 2.880 1.00 97.25 164 ALA A C 1
ATOM 1353 O O . ALA A 1 164 ? -9.038 -14.674 2.496 1.00 97.25 164 ALA A O 1
ATOM 1354 N N . LYS A 1 165 ? -8.174 -16.707 2.851 1.00 95.75 165 LYS A N 1
ATOM 1355 C CA . LYS A 1 165 ? -9.279 -17.475 2.237 1.00 95.75 165 LYS A CA 1
ATOM 1356 C C . LYS A 1 165 ? -10.668 -17.188 2.804 1.00 95.75 165 LYS A C 1
ATOM 1358 O O . LYS A 1 165 ? -11.659 -17.386 2.113 1.00 95.75 165 LYS A O 1
ATOM 1363 N N . ASP A 1 166 ? -10.749 -16.798 4.069 1.00 95.12 166 ASP A N 1
ATOM 1364 C CA . ASP A 1 166 ? -11.999 -16.473 4.756 1.00 95.12 166 ASP A CA 1
ATOM 1365 C C . ASP A 1 166 ? -12.408 -15.003 4.571 1.00 95.12 166 ASP A C 1
ATOM 1367 O O . ASP A 1 166 ? -13.457 -14.579 5.072 1.00 95.12 166 ASP A O 1
ATOM 1371 N N . ARG A 1 167 ? -11.602 -14.211 3.849 1.00 97.25 167 ARG A N 1
ATOM 1372 C CA . ARG A 1 167 ? -11.848 -12.789 3.636 1.00 97.25 167 ARG A CA 1
ATOM 1373 C C . ARG A 1 167 ? -12.447 -12.505 2.263 1.00 97.25 167 ARG A C 1
ATOM 1375 O O . ARG A 1 167 ? -11.981 -13.045 1.263 1.00 97.25 167 ARG A O 1
ATOM 1382 N N . PRO A 1 168 ? -13.500 -11.668 2.195 1.00 97.44 168 PRO A N 1
ATOM 1383 C CA . PRO A 1 168 ? -14.093 -11.286 0.926 1.00 97.44 168 PRO A CA 1
ATOM 1384 C C . PRO A 1 168 ? -13.067 -10.546 0.047 1.00 97.44 168 PRO A C 1
ATOM 1386 O O . PRO A 1 168 ? -12.367 -9.660 0.545 1.00 97.44 168 PRO A O 1
ATOM 1389 N N . PRO A 1 169 ? -13.011 -10.837 -1.266 1.00 97.12 169 PRO A N 1
ATOM 1390 C CA . PRO A 1 169 ? -12.106 -10.161 -2.199 1.00 97.12 169 PRO A CA 1
ATOM 1391 C C . PRO A 1 169 ? -12.236 -8.633 -2.207 1.00 97.12 169 PRO A C 1
ATOM 1393 O O . PRO A 1 169 ? -11.249 -7.937 -2.432 1.00 97.12 169 PRO A O 1
ATOM 1396 N N . SER A 1 170 ? -13.423 -8.106 -1.885 1.00 97.19 170 SER A N 1
ATOM 1397 C CA . SER A 1 170 ? -13.701 -6.671 -1.770 1.00 97.19 170 SER A CA 1
ATOM 1398 C C . SER A 1 170 ? -12.962 -5.971 -0.621 1.00 97.19 170 SER A C 1
ATOM 1400 O O . SER A 1 170 ? -13.029 -4.755 -0.528 1.00 97.19 170 SER A O 1
ATOM 1402 N N . GLN A 1 171 ? -12.274 -6.700 0.264 1.00 98.31 171 GLN A N 1
ATOM 1403 C CA . GLN A 1 171 ? -11.366 -6.117 1.264 1.00 98.31 171 GLN A CA 1
ATOM 1404 C C . GLN A 1 171 ? -9.921 -5.998 0.759 1.00 98.31 171 GLN A C 1
ATOM 1406 O O . GLN A 1 171 ? -9.027 -5.649 1.530 1.00 98.31 171 GLN A O 1
ATOM 1411 N N . PHE A 1 172 ? -9.668 -6.286 -0.517 1.00 98.69 172 PHE A N 1
ATOM 1412 C CA . PHE A 1 172 ? -8.337 -6.206 -1.101 1.00 98.69 172 PHE A CA 1
ATOM 1413 C C . PHE A 1 172 ? -8.344 -5.283 -2.309 1.00 98.69 172 PHE A C 1
ATOM 1415 O O . PHE A 1 172 ? -9.123 -5.472 -3.245 1.00 98.69 172 PHE A O 1
ATOM 1422 N N . VAL A 1 173 ? -7.460 -4.292 -2.278 1.00 98.75 173 VAL A N 1
ATOM 1423 C CA . VAL A 1 173 ? -7.173 -3.423 -3.414 1.00 98.75 173 VAL A CA 1
ATOM 1424 C C . VAL A 1 173 ? -6.006 -4.024 -4.179 1.00 98.75 173 VAL A C 1
ATOM 1426 O O . VAL A 1 173 ? -4.951 -4.290 -3.605 1.00 98.75 173 VAL A O 1
ATOM 1429 N N . ILE A 1 174 ? -6.197 -4.241 -5.472 1.00 98.62 174 ILE A N 1
ATOM 1430 C CA . ILE A 1 174 ? -5.165 -4.748 -6.374 1.00 98.62 174 ILE A CA 1
ATOM 1431 C C .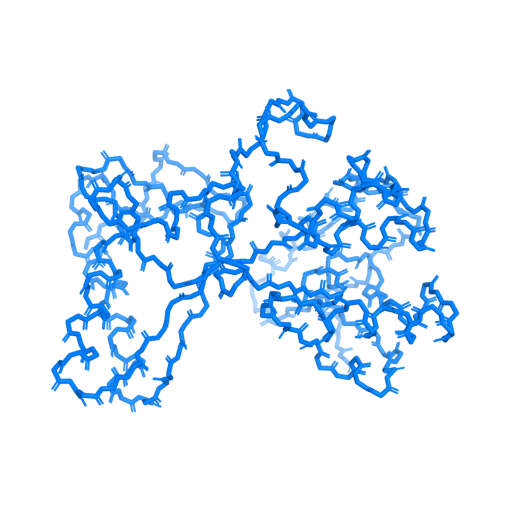 ILE A 1 174 ? -4.868 -3.705 -7.443 1.00 98.62 174 ILE A C 1
ATOM 1433 O O . ILE A 1 174 ? -5.728 -2.906 -7.811 1.00 98.62 174 ILE A O 1
ATOM 1437 N N . CYS A 1 175 ? -3.654 -3.727 -7.974 1.00 98.56 175 CYS A N 1
ATOM 1438 C CA . CYS A 1 175 ? -3.275 -2.886 -9.099 1.00 98.56 175 CYS A CA 1
ATOM 1439 C C . CYS A 1 175 ? -2.329 -3.644 -10.027 1.00 98.56 175 CYS A C 1
ATOM 1441 O O . CYS A 1 175 ? -1.655 -4.589 -9.617 1.00 98.56 175 CYS A O 1
ATOM 1443 N N . ALA A 1 176 ? -2.277 -3.231 -11.289 1.00 98.44 176 ALA A N 1
ATOM 1444 C CA . ALA A 1 176 ? -1.180 -3.601 -12.175 1.00 98.44 176 ALA A CA 1
ATOM 1445 C C . ALA A 1 176 ? -0.074 -2.545 -12.142 1.00 98.44 176 ALA A C 1
ATOM 1447 O O . ALA A 1 176 ? 1.100 -2.884 -12.271 1.00 98.44 176 ALA A O 1
ATOM 1448 N N . GLN A 1 177 ? -0.442 -1.283 -11.925 1.00 98.62 177 GLN A N 1
ATOM 1449 C CA . GLN A 1 177 ? 0.482 -0.180 -11.743 1.00 98.62 177 GLN A CA 1
ATOM 1450 C C . GLN A 1 177 ? 0.028 0.710 -10.582 1.00 98.62 177 GLN A C 1
ATOM 1452 O O . GLN A 1 177 ? -1.163 0.905 -10.355 1.00 98.62 177 GLN A O 1
ATOM 1457 N N . ASN A 1 178 ? 0.987 1.285 -9.866 1.00 98.44 178 ASN A N 1
ATOM 1458 C CA . ASN A 1 178 ? 0.785 2.388 -8.934 1.00 98.44 178 ASN A CA 1
ATOM 1459 C C . ASN A 1 178 ? 2.077 3.230 -8.890 1.00 98.44 178 ASN A C 1
ATOM 1461 O O . ASN A 1 178 ? 3.018 2.983 -9.652 1.00 98.44 178 ASN A O 1
ATOM 1465 N N . HIS A 1 179 ? 2.120 4.228 -8.010 1.00 97.44 179 HIS A N 1
ATOM 1466 C CA . HIS A 1 179 ? 3.267 5.122 -7.901 1.00 97.44 179 HIS A CA 1
ATOM 1467 C C . HIS A 1 179 ? 4.558 4.409 -7.465 1.00 97.44 179 HIS A C 1
ATOM 1469 O O . HIS A 1 179 ? 5.610 4.762 -7.983 1.00 97.44 179 HIS A O 1
ATOM 1475 N N . ASP A 1 180 ? 4.497 3.388 -6.607 1.00 95.44 180 ASP A N 1
ATOM 1476 C CA . ASP A 1 180 ? 5.668 2.613 -6.182 1.00 95.44 180 ASP A CA 1
ATOM 1477 C C . ASP A 1 180 ? 6.145 1.644 -7.258 1.00 95.44 180 ASP A C 1
ATOM 1479 O O . ASP A 1 180 ? 7.326 1.630 -7.607 1.00 95.44 180 ASP A O 1
ATOM 1483 N N . GLN A 1 181 ? 5.229 0.863 -7.833 1.00 96.62 181 GLN A N 1
ATOM 1484 C CA . GLN A 1 181 ? 5.565 -0.182 -8.803 1.00 96.62 181 GLN A CA 1
ATOM 1485 C C . GLN A 1 181 ? 6.164 0.389 -10.098 1.00 96.62 181 GLN A C 1
ATOM 1487 O O . GLN A 1 181 ? 6.872 -0.307 -10.828 1.00 96.62 181 GLN A O 1
ATOM 1492 N N . ILE A 1 182 ? 5.920 1.676 -10.370 1.00 96.44 182 ILE A N 1
ATOM 1493 C CA . ILE A 1 182 ? 6.605 2.435 -11.420 1.00 96.44 182 ILE A CA 1
ATOM 1494 C C . ILE A 1 182 ? 7.769 3.239 -10.834 1.00 96.44 182 ILE A C 1
ATOM 1496 O O . ILE A 1 182 ? 8.907 3.079 -11.264 1.00 96.44 182 ILE A O 1
ATOM 1500 N N . GLY A 1 183 ? 7.499 4.104 -9.857 1.00 92.94 183 GLY A N 1
ATOM 1501 C CA . GLY A 1 183 ? 8.423 5.127 -9.361 1.00 92.94 183 GLY A CA 1
ATOM 1502 C C . GLY A 1 183 ? 9.633 4.588 -8.614 1.00 92.94 183 GLY A C 1
ATOM 1503 O O . GLY A 1 183 ? 10.674 5.245 -8.592 1.00 92.94 183 GLY A O 1
ATOM 1504 N N . ASN A 1 184 ? 9.558 3.373 -8.071 1.00 90.81 184 ASN A N 1
ATOM 1505 C CA . ASN A 1 184 ? 10.704 2.684 -7.477 1.00 90.81 184 ASN A CA 1
ATOM 1506 C C . ASN A 1 184 ? 11.530 1.907 -8.502 1.00 90.81 184 ASN A C 1
ATOM 1508 O O . ASN A 1 184 ? 12.577 1.367 -8.150 1.00 90.81 184 ASN A O 1
ATOM 1512 N N . ARG A 1 185 ? 11.137 1.904 -9.782 1.00 91.56 185 ARG A N 1
ATOM 1513 C CA . ARG A 1 185 ? 12.015 1.462 -10.867 1.00 91.56 185 ARG A CA 1
ATOM 1514 C C . ARG A 1 185 ? 13.054 2.530 -11.168 1.00 91.56 185 ARG A C 1
ATOM 1516 O O . ARG A 1 185 ? 12.739 3.715 -11.210 1.00 91.56 185 ARG A O 1
ATOM 1523 N N . MET A 1 186 ? 14.287 2.110 -11.452 1.00 87.75 186 MET A N 1
ATOM 1524 C CA . MET A 1 186 ? 15.401 3.032 -11.719 1.00 87.75 186 MET A CA 1
ATOM 1525 C C . MET A 1 186 ? 15.079 4.068 -12.801 1.00 87.75 186 MET A C 1
ATOM 1527 O O . MET A 1 186 ? 15.480 5.216 -12.664 1.00 87.75 186 MET A O 1
ATOM 1531 N N . LEU A 1 187 ? 14.355 3.677 -13.853 1.00 90.81 187 LEU A N 1
ATOM 1532 C CA . LEU A 1 187 ? 13.964 4.568 -14.951 1.00 90.81 187 LEU A CA 1
ATOM 1533 C C . LEU A 1 187 ? 12.469 4.927 -14.948 1.00 90.81 187 LEU A C 1
ATOM 1535 O O . LEU A 1 187 ? 11.986 5.506 -15.918 1.00 90.81 187 LEU A O 1
ATOM 1539 N N . GLY A 1 188 ? 11.723 4.584 -13.890 1.00 93.56 188 GLY A N 1
ATOM 1540 C CA . GLY A 1 188 ? 10.291 4.892 -13.801 1.00 93.56 188 GLY A CA 1
ATOM 1541 C C . GLY A 1 188 ? 9.451 4.279 -14.922 1.00 93.56 188 GLY A C 1
ATOM 1542 O O . GLY A 1 188 ? 8.467 4.881 -15.350 1.00 93.56 188 GLY A O 1
ATOM 1543 N N . GLU A 1 189 ? 9.872 3.138 -15.473 1.00 96.31 189 GLU A N 1
ATOM 1544 C CA . GLU A 1 189 ? 9.227 2.532 -16.638 1.00 96.31 189 GLU A CA 1
ATOM 1545 C C . GLU A 1 189 ? 7.815 2.059 -16.290 1.00 96.31 189 GLU A C 1
ATOM 1547 O O . GLU A 1 189 ? 7.610 1.273 -15.365 1.00 96.31 189 GLU A O 1
ATOM 1552 N N . ARG A 1 190 ? 6.832 2.495 -17.076 1.00 98.25 190 ARG A N 1
ATOM 1553 C CA . ARG A 1 190 ? 5.484 1.927 -17.025 1.00 98.25 190 ARG A CA 1
ATOM 1554 C C . ARG A 1 190 ? 5.474 0.529 -17.633 1.00 98.25 190 ARG A C 1
ATOM 1556 O O . ARG A 1 190 ? 6.267 0.230 -18.523 1.00 98.25 190 ARG A O 1
ATOM 1563 N N . LEU A 1 191 ? 4.497 -0.289 -17.248 1.00 97.50 191 LEU A N 1
ATOM 1564 C CA . LEU A 1 191 ? 4.295 -1.616 -17.828 1.00 97.50 191 LEU A CA 1
ATOM 1565 C C . LEU A 1 191 ? 4.131 -1.553 -19.359 1.00 97.50 191 LEU A C 1
ATOM 1567 O O . LEU A 1 191 ? 4.625 -2.427 -20.064 1.00 97.50 191 LEU A O 1
ATOM 1571 N N . SER A 1 192 ? 3.554 -0.465 -19.884 1.00 97.50 192 SER A N 1
ATOM 1572 C CA . SER A 1 192 ? 3.440 -0.170 -21.322 1.00 97.50 192 SER A CA 1
ATOM 1573 C C . SER A 1 192 ? 4.770 -0.059 -22.082 1.00 97.50 192 SER A C 1
ATOM 1575 O O . SER A 1 192 ? 4.782 -0.147 -23.311 1.00 97.50 192 SER A O 1
ATOM 1577 N N . GLN A 1 193 ? 5.889 0.137 -21.380 1.00 97.38 193 GLN A N 1
ATOM 1578 C CA . GLN A 1 193 ? 7.234 0.088 -21.955 1.00 97.38 193 GLN A CA 1
ATOM 1579 C C . GLN A 1 193 ? 7.891 -1.293 -21.836 1.00 97.38 193 GLN A C 1
ATOM 1581 O O . GLN A 1 193 ? 8.832 -1.580 -22.572 1.00 97.38 193 GLN A O 1
ATOM 1586 N N . LEU A 1 194 ? 7.407 -2.137 -20.923 1.00 97.06 194 LEU A N 1
ATOM 1587 C CA . LEU A 1 194 ? 8.031 -3.412 -20.565 1.00 97.06 194 LEU A CA 1
ATOM 1588 C C . LEU A 1 194 ? 7.419 -4.601 -21.309 1.00 97.06 194 LEU A C 1
ATOM 1590 O O . LEU A 1 194 ? 8.087 -5.617 -21.496 1.00 97.06 194 LEU A O 1
ATOM 1594 N N . VAL A 1 195 ? 6.156 -4.492 -21.731 1.00 97.50 195 VAL A N 1
ATOM 1595 C CA . VAL A 1 195 ? 5.434 -5.573 -22.414 1.00 97.50 195 VAL A CA 1
ATOM 1596 C C . VAL A 1 195 ? 4.714 -5.075 -23.675 1.00 97.50 195 VAL A C 1
ATOM 1598 O O . VAL A 1 195 ? 4.393 -3.890 -23.783 1.00 97.50 195 VAL A O 1
ATOM 1601 N N . PRO A 1 196 ? 4.422 -5.960 -24.649 1.00 97.38 196 PRO A N 1
ATOM 1602 C CA . PRO A 1 196 ? 3.646 -5.595 -25.832 1.00 97.38 196 PRO A CA 1
ATOM 1603 C C . PRO A 1 196 ? 2.222 -5.139 -25.491 1.00 97.38 196 PRO A C 1
ATOM 1605 O O . PRO A 1 196 ? 1.625 -5.598 -24.520 1.00 97.38 196 PRO A O 1
ATOM 1608 N N . PHE A 1 197 ? 1.622 -4.328 -26.364 1.00 96.25 197 PHE A N 1
ATOM 1609 C CA . PHE A 1 197 ? 0.264 -3.799 -26.177 1.00 96.25 197 PHE A CA 1
ATOM 1610 C C . PHE A 1 197 ? -0.806 -4.882 -25.934 1.00 96.25 197 PHE A C 1
ATOM 1612 O O . PHE A 1 197 ? -1.707 -4.692 -25.124 1.00 96.25 197 PHE A O 1
ATOM 1619 N N . GLU A 1 198 ? -0.693 -6.051 -26.573 1.00 97.38 198 GLU A N 1
ATOM 1620 C CA . GLU A 1 198 ? -1.626 -7.165 -26.338 1.00 97.38 198 GLU A CA 1
ATOM 1621 C C . GLU A 1 198 ? -1.543 -7.718 -24.905 1.00 97.38 198 GLU A C 1
ATOM 1623 O O . GLU A 1 198 ? -2.563 -8.093 -24.328 1.00 97.38 198 GLU A O 1
ATOM 1628 N N . ALA A 1 199 ? -0.357 -7.707 -24.289 1.00 97.50 199 ALA A N 1
ATOM 1629 C CA . ALA A 1 199 ? -0.207 -8.080 -22.885 1.00 97.50 199 ALA A CA 1
ATOM 1630 C C . ALA A 1 199 ? -0.860 -7.043 -21.956 1.00 97.50 199 ALA A C 1
ATOM 1632 O O . ALA A 1 199 ? -1.436 -7.423 -20.943 1.00 97.50 199 ALA A O 1
ATOM 1633 N N . LEU A 1 200 ? -0.866 -5.756 -22.322 1.00 97.88 200 LEU A N 1
ATOM 1634 C CA . LEU A 1 200 ? -1.568 -4.718 -21.553 1.00 97.88 200 LEU A CA 1
ATOM 1635 C C . LEU A 1 200 ? -3.087 -4.920 -21.559 1.00 97.88 200 LEU A C 1
ATOM 1637 O O . LEU A 1 200 ? -3.740 -4.709 -20.543 1.00 97.88 200 LEU A O 1
ATOM 1641 N N . LYS A 1 201 ? -3.661 -5.394 -22.670 1.00 97.75 201 LYS A N 1
ATOM 1642 C CA . LYS A 1 201 ? -5.089 -5.755 -22.709 1.00 97.75 201 LYS A CA 1
ATOM 1643 C C . LYS A 1 201 ? -5.402 -6.918 -21.770 1.00 97.75 201 LYS A C 1
ATOM 1645 O O . LYS A 1 201 ? -6.428 -6.894 -21.094 1.00 97.75 201 LYS A O 1
ATOM 1650 N N . LEU A 1 202 ? -4.518 -7.920 -21.711 1.00 96.88 202 LEU A N 1
ATOM 1651 C CA . LEU A 1 202 ? -4.639 -9.024 -20.756 1.00 96.88 202 LEU A CA 1
ATOM 1652 C C . LEU A 1 202 ? -4.587 -8.498 -19.317 1.00 96.88 202 LEU A C 1
ATOM 1654 O O . LEU A 1 202 ? -5.431 -8.873 -18.511 1.00 96.88 202 LEU A O 1
ATOM 1658 N N . VAL A 1 203 ? -3.633 -7.616 -19.012 1.00 98.00 203 VAL A N 1
ATOM 1659 C CA . VAL A 1 203 ? -3.495 -6.965 -17.700 1.00 98.00 203 VAL A CA 1
ATOM 1660 C C . VAL A 1 203 ? -4.780 -6.240 -17.311 1.00 98.00 203 VAL A C 1
ATOM 1662 O O . VAL A 1 203 ? -5.322 -6.515 -16.244 1.00 98.00 203 VAL A O 1
ATOM 1665 N N . ALA A 1 204 ? -5.309 -5.392 -18.196 1.00 98.19 204 ALA A N 1
ATOM 1666 C CA . ALA A 1 204 ? -6.551 -4.665 -17.956 1.00 98.19 204 ALA A CA 1
ATOM 1667 C C . ALA A 1 204 ? -7.730 -5.620 -17.706 1.00 98.19 204 ALA A C 1
ATOM 1669 O O . ALA A 1 204 ? -8.504 -5.412 -16.776 1.00 98.19 204 ALA A O 1
ATOM 1670 N N . GLY A 1 205 ? -7.836 -6.703 -18.485 1.00 98.12 205 GLY A N 1
ATOM 1671 C CA . GLY A 1 205 ? -8.849 -7.737 -18.278 1.00 98.12 205 GLY A CA 1
ATOM 1672 C C . GLY A 1 205 ? -8.709 -8.448 -16.929 1.00 98.12 205 GLY A C 1
ATOM 1673 O O . GLY A 1 205 ? -9.696 -8.602 -16.220 1.00 98.12 205 GLY A O 1
ATOM 1674 N N . MET A 1 206 ? -7.491 -8.844 -16.548 1.00 97.50 206 MET A N 1
ATOM 1675 C CA . MET A 1 206 ? -7.228 -9.520 -15.270 1.00 97.50 206 MET A CA 1
ATOM 1676 C C . MET A 1 206 ? -7.491 -8.611 -14.069 1.00 97.50 206 MET A C 1
ATOM 1678 O O . MET A 1 206 ? -7.985 -9.088 -13.055 1.00 97.50 206 MET A O 1
ATOM 1682 N N . LEU A 1 207 ? -7.170 -7.320 -14.176 1.00 98.19 207 LEU A N 1
ATOM 1683 C CA . LEU A 1 207 ? -7.367 -6.340 -13.112 1.00 98.19 207 LEU A CA 1
ATOM 1684 C C . LEU A 1 207 ? -8.845 -5.963 -12.952 1.00 98.19 207 LEU A C 1
ATOM 1686 O O . LEU A 1 207 ? -9.399 -6.093 -11.865 1.00 98.19 207 LEU A O 1
ATOM 1690 N N . LEU A 1 208 ? -9.492 -5.516 -14.032 1.00 98.25 208 LEU A N 1
ATOM 1691 C CA . LEU A 1 208 ? -10.847 -4.951 -13.985 1.00 98.25 208 LEU A CA 1
ATOM 1692 C C . LEU A 1 208 ? -11.945 -6.005 -13.805 1.00 98.25 208 LEU A C 1
ATOM 1694 O O . LEU A 1 208 ? -13.043 -5.664 -13.374 1.00 98.25 208 LEU A O 1
ATOM 1698 N N . LEU A 1 209 ? -11.670 -7.265 -14.157 1.00 97.56 209 LEU A N 1
ATOM 1699 C CA . LEU A 1 209 ? -12.611 -8.377 -13.988 1.00 97.56 209 LEU A CA 1
ATOM 1700 C C . LEU A 1 209 ? -12.308 -9.230 -12.748 1.00 97.56 209 LEU A C 1
ATOM 1702 O O . LEU A 1 209 ? -13.001 -10.221 -12.510 1.00 97.56 209 LEU A O 1
ATOM 1706 N N . SER A 1 210 ? -11.282 -8.875 -11.968 1.00 96.94 210 SER A N 1
ATOM 1707 C CA . SER A 1 210 ? -11.009 -9.525 -10.686 1.00 96.94 210 SER A CA 1
ATOM 1708 C C . SER A 1 210 ? -12.135 -9.230 -9.683 1.00 96.94 210 SER A C 1
ATOM 1710 O O . SER A 1 210 ? -12.701 -8.138 -9.718 1.00 96.94 210 SER A O 1
ATOM 1712 N N . PRO A 1 211 ? -12.457 -10.140 -8.743 1.00 96.81 211 PRO A N 1
ATOM 1713 C CA . PRO A 1 211 ? -13.423 -9.855 -7.676 1.00 96.81 211 PRO A CA 1
ATOM 1714 C C . PRO A 1 211 ? -12.928 -8.818 -6.647 1.00 96.81 211 PRO A C 1
ATOM 1716 O O . PRO A 1 211 ? -13.702 -8.377 -5.796 1.00 96.81 211 PRO A O 1
ATOM 1719 N N . ASN A 1 212 ? -11.639 -8.474 -6.678 1.00 98.00 212 ASN A N 1
ATOM 1720 C CA . ASN A 1 212 ? -11.017 -7.470 -5.816 1.00 98.00 212 ASN A CA 1
ATOM 1721 C C . ASN A 1 212 ? -11.382 -6.032 -6.229 1.00 98.00 212 ASN A C 1
ATOM 1723 O O . ASN A 1 212 ? -11.963 -5.808 -7.286 1.00 98.00 212 ASN A O 1
ATOM 1727 N N . ILE A 1 213 ? -11.004 -5.041 -5.417 1.00 98.38 213 ILE A N 1
ATOM 1728 C CA . ILE A 1 213 ? -11.134 -3.623 -5.782 1.00 98.38 213 ILE A CA 1
ATOM 1729 C C . ILE A 1 213 ? -9.977 -3.247 -6.728 1.00 98.38 213 ILE A C 1
ATOM 1731 O O . ILE A 1 213 ? -8.823 -3.293 -6.296 1.00 98.38 213 ILE A O 1
ATOM 1735 N N . PRO A 1 214 ? -10.231 -2.856 -7.989 1.00 98.38 214 PRO A N 1
ATOM 1736 C CA . PRO A 1 214 ? -9.168 -2.442 -8.896 1.00 98.38 214 PRO A CA 1
ATOM 1737 C C . PRO A 1 214 ? -8.731 -0.995 -8.628 1.00 98.38 214 PRO A C 1
ATOM 1739 O O . PRO A 1 214 ? -9.561 -0.093 -8.506 1.00 98.38 214 PRO A O 1
ATOM 1742 N N . LEU A 1 215 ? -7.420 -0.764 -8.605 1.00 98.62 215 LEU A N 1
ATOM 1743 C CA . LEU A 1 215 ? -6.795 0.557 -8.652 1.00 98.62 215 LEU A CA 1
ATOM 1744 C C . LEU A 1 215 ? -6.065 0.711 -9.989 1.00 98.62 215 LEU A C 1
ATOM 1746 O O . LEU A 1 215 ? -5.226 -0.120 -10.337 1.00 98.62 215 LEU A O 1
ATOM 1750 N N . LEU A 1 216 ? -6.384 1.786 -10.713 1.00 98.50 216 LEU A N 1
ATOM 1751 C CA . LEU A 1 216 ? -5.682 2.200 -11.929 1.00 98.50 216 LEU A CA 1
ATOM 1752 C C . LEU A 1 216 ? -4.708 3.325 -11.601 1.00 98.50 216 LEU A C 1
ATOM 1754 O O . LEU A 1 216 ? -5.059 4.265 -10.882 1.00 98.50 216 LEU A O 1
ATOM 1758 N N . PHE A 1 217 ? -3.502 3.259 -12.159 1.00 98.62 217 PHE A N 1
ATOM 1759 C CA . PHE A 1 217 ? -2.586 4.389 -12.094 1.00 98.62 217 PHE A CA 1
ATOM 1760 C C . PHE A 1 217 ? -2.873 5.384 -13.216 1.00 98.62 217 PHE A C 1
ATOM 1762 O O . PHE A 1 217 ? -3.166 4.992 -14.341 1.00 98.62 217 PHE A O 1
ATOM 1769 N N . MET A 1 218 ? -2.741 6.681 -12.935 1.00 98.50 218 MET A N 1
ATOM 1770 C CA . MET A 1 218 ? -3.041 7.733 -13.910 1.00 98.50 218 MET A CA 1
ATOM 1771 C C . MET A 1 218 ? -2.315 7.509 -15.248 1.00 98.50 218 MET A C 1
ATOM 1773 O O . MET A 1 218 ? -1.083 7.394 -15.300 1.00 98.50 218 MET A O 1
ATOM 1777 N N . GLY A 1 219 ? -3.090 7.428 -16.327 1.00 98.25 219 GLY A N 1
ATOM 1778 C CA . GLY A 1 219 ? -2.629 7.203 -17.691 1.00 98.25 219 GLY A CA 1
ATOM 1779 C C . GLY A 1 219 ? -2.479 5.741 -18.108 1.00 98.25 219 GLY A C 1
ATOM 1780 O O . GLY A 1 219 ? -2.233 5.464 -19.282 1.00 98.25 219 GLY A O 1
ATOM 1781 N N . GLU A 1 220 ? -2.650 4.785 -17.193 1.00 97.81 220 GLU A N 1
ATOM 1782 C CA . GLU A 1 220 ? -2.712 3.357 -17.528 1.00 97.81 220 GLU A CA 1
ATOM 1783 C C . GLU A 1 220 ? -3.844 3.063 -18.526 1.00 97.81 220 GLU A C 1
ATOM 1785 O O . GLU A 1 220 ? -3.657 2.299 -19.473 1.00 97.81 220 GLU A O 1
ATOM 1790 N N . GLU A 1 221 ? -4.987 3.735 -18.379 1.00 97.31 221 GLU A N 1
ATOM 1791 C CA . GLU A 1 221 ? -6.215 3.500 -19.140 1.00 97.31 221 GLU A CA 1
ATOM 1792 C C . GLU A 1 221 ? -6.100 3.793 -20.644 1.00 97.31 221 GLU A C 1
ATOM 1794 O O . GLU A 1 221 ? -6.839 3.214 -21.442 1.00 97.31 221 GLU A O 1
ATOM 1799 N N . TYR A 1 222 ? -5.163 4.657 -21.045 1.00 96.56 222 TYR A N 1
ATOM 1800 C CA . TYR A 1 222 ? -4.871 4.961 -22.451 1.00 96.56 222 TYR A CA 1
ATOM 1801 C C . TYR A 1 222 ? -3.482 4.478 -22.895 1.00 96.56 222 TYR A C 1
ATOM 1803 O O . TYR A 1 222 ? -3.059 4.751 -24.020 1.00 96.56 222 TYR A O 1
ATOM 1811 N N . GLY A 1 223 ? -2.775 3.733 -22.037 1.00 96.19 223 GLY A N 1
ATOM 1812 C CA . GLY A 1 223 ? -1.457 3.181 -22.340 1.00 96.19 223 GLY A CA 1
ATOM 1813 C C . GLY A 1 223 ? -0.335 4.220 -22.345 1.00 96.19 223 GLY A C 1
ATOM 1814 O O . GLY A 1 223 ? 0.565 4.127 -23.183 1.00 96.19 223 GLY A O 1
ATOM 1815 N N . GLU A 1 224 ? -0.377 5.196 -21.429 1.00 98.06 224 GLU A N 1
ATOM 1816 C CA . GLU A 1 224 ? 0.674 6.201 -21.237 1.00 98.06 224 GLU A CA 1
ATOM 1817 C C . GLU A 1 224 ? 2.058 5.554 -21.226 1.00 98.06 224 GLU A C 1
ATOM 1819 O O . GLU A 1 224 ? 2.278 4.516 -20.595 1.00 98.06 224 GLU A O 1
ATOM 1824 N N . ARG A 1 225 ? 3.006 6.186 -21.914 1.00 97.12 225 ARG A N 1
ATOM 1825 C CA . ARG A 1 225 ? 4.395 5.739 -21.998 1.00 97.12 225 ARG A CA 1
ATOM 1826 C C . ARG A 1 225 ? 5.340 6.654 -21.237 1.00 97.12 225 ARG A C 1
ATOM 1828 O O . ARG A 1 225 ? 6.454 6.224 -20.995 1.00 97.12 225 ARG A O 1
ATOM 1835 N N . ALA A 1 226 ? 4.961 7.864 -20.839 1.00 97.38 226 ALA A N 1
ATOM 1836 C CA . ALA A 1 226 ? 5.816 8.726 -20.027 1.00 97.38 226 ALA A CA 1
ATOM 1837 C C . ALA A 1 226 ? 6.190 8.038 -18.697 1.00 97.38 226 ALA A C 1
ATOM 1839 O O . ALA A 1 226 ? 5.303 7.486 -18.036 1.00 97.38 226 ALA A O 1
ATOM 1840 N N . PRO A 1 227 ? 7.472 8.038 -18.288 1.00 96.31 227 PRO A N 1
ATOM 1841 C CA . PRO A 1 227 ? 7.864 7.445 -17.019 1.00 96.31 227 PRO A CA 1
ATOM 1842 C C . PRO A 1 227 ? 7.248 8.213 -15.846 1.00 96.31 227 PRO A C 1
ATOM 1844 O O . PRO A 1 227 ? 6.935 9.399 -15.957 1.00 96.31 227 PRO A O 1
ATOM 1847 N N . PHE A 1 228 ? 7.105 7.545 -14.706 1.00 96.25 228 PHE A N 1
ATOM 1848 C CA . PHE A 1 228 ? 6.811 8.208 -13.439 1.00 96.25 228 PHE A CA 1
ATOM 1849 C C . PHE A 1 228 ? 8.031 8.043 -12.541 1.00 96.25 228 PHE A C 1
ATOM 1851 O O . PHE A 1 228 ? 8.318 6.939 -12.092 1.00 96.25 228 PHE A O 1
ATOM 1858 N N . LEU A 1 229 ? 8.805 9.114 -12.371 1.00 92.81 229 LEU A N 1
ATOM 1859 C CA . LEU A 1 229 ? 10.058 9.088 -11.619 1.00 92.81 229 LEU A CA 1
ATOM 1860 C C . LEU A 1 229 ? 9.836 9.510 -10.170 1.00 92.81 229 LEU A C 1
ATOM 1862 O O . LEU A 1 229 ? 8.886 10.218 -9.853 1.00 92.81 229 LEU A O 1
ATOM 1866 N N . TYR A 1 230 ? 10.763 9.117 -9.304 1.00 88.69 230 TYR A N 1
ATOM 1867 C CA . TYR A 1 230 ? 10.893 9.721 -7.986 1.00 88.69 230 TYR A CA 1
ATOM 1868 C C . TYR A 1 230 ? 11.559 11.096 -8.127 1.00 88.69 230 TYR A C 1
ATOM 1870 O O . TYR A 1 230 ? 12.689 11.184 -8.613 1.00 88.69 230 TYR A O 1
ATOM 1878 N N . PHE A 1 231 ? 10.871 12.152 -7.699 1.00 90.25 231 PHE A N 1
ATOM 1879 C CA . PHE A 1 231 ? 11.343 13.535 -7.759 1.00 90.25 231 PHE A CA 1
ATOM 1880 C C . PHE A 1 231 ? 11.185 14.221 -6.400 1.00 90.25 231 PHE A C 1
ATOM 1882 O O . PHE A 1 231 ? 10.267 13.914 -5.640 1.00 90.25 231 PHE A O 1
ATOM 1889 N N . VAL A 1 232 ? 12.091 15.148 -6.089 1.00 87.44 232 VAL A N 1
ATOM 1890 C CA . VAL A 1 232 ? 12.078 15.939 -4.849 1.00 87.44 232 VAL A CA 1
ATOM 1891 C C . VAL A 1 232 ? 12.414 17.394 -5.134 1.00 87.44 232 VAL A C 1
ATOM 1893 O O . VAL A 1 232 ? 13.210 17.693 -6.020 1.00 87.44 232 VAL A O 1
ATOM 1896 N N . ASP A 1 233 ? 11.874 18.290 -4.312 1.00 89.69 233 ASP A N 1
ATOM 1897 C CA . ASP A 1 233 ? 12.186 19.720 -4.347 1.00 89.69 233 ASP A CA 1
ATOM 1898 C C . ASP A 1 233 ? 12.526 20.221 -2.934 1.00 89.69 233 ASP A C 1
ATOM 1900 O O . ASP A 1 233 ? 11.766 20.927 -2.271 1.00 89.69 233 ASP A O 1
ATOM 1904 N N . HIS A 1 234 ? 13.652 19.738 -2.402 1.00 87.06 234 HIS A N 1
ATOM 1905 C CA . HIS A 1 234 ? 14.139 20.121 -1.076 1.00 87.06 234 HIS A CA 1
ATOM 1906 C C . HIS A 1 234 ? 15.088 21.320 -1.160 1.00 87.06 234 HIS A C 1
ATOM 1908 O O . HIS A 1 234 ? 15.949 21.373 -2.032 1.00 87.06 234 HIS A O 1
ATOM 1914 N N . GLY A 1 235 ? 14.990 22.243 -0.197 1.00 85.62 235 GLY A N 1
ATOM 1915 C CA . GLY A 1 235 ? 15.946 23.351 -0.051 1.00 85.62 235 GLY A CA 1
ATOM 1916 C C . GLY A 1 235 ? 17.224 22.993 0.722 1.00 85.62 235 GLY A C 1
ATOM 1917 O O . GLY A 1 235 ? 18.215 23.710 0.623 1.00 85.62 235 GLY A O 1
ATOM 1918 N N . ASP A 1 236 ? 17.219 21.902 1.496 1.00 88.94 236 ASP A N 1
ATOM 1919 C CA . ASP A 1 236 ? 18.371 21.463 2.296 1.00 88.94 236 ASP A CA 1
ATOM 1920 C C . ASP A 1 236 ? 19.304 20.554 1.478 1.00 88.94 236 ASP A C 1
ATOM 1922 O O . ASP A 1 236 ? 18.953 19.428 1.114 1.00 88.94 236 ASP A O 1
ATOM 1926 N N . GLU A 1 237 ? 20.531 21.023 1.237 1.00 86.94 237 GLU A N 1
ATOM 1927 C CA . GLU A 1 237 ? 21.577 20.276 0.531 1.00 86.94 237 GLU A CA 1
ATOM 1928 C C . GLU A 1 237 ? 21.906 18.916 1.153 1.00 86.94 237 GLU A C 1
ATOM 1930 O O . GLU A 1 237 ? 22.257 17.975 0.432 1.00 86.94 237 GLU A O 1
ATOM 1935 N N . ASN A 1 238 ? 21.829 18.789 2.477 1.00 85.62 238 ASN A N 1
ATOM 1936 C CA . ASN A 1 238 ? 22.108 17.528 3.154 1.00 85.62 238 ASN A CA 1
ATOM 1937 C C . ASN A 1 238 ? 20.998 16.515 2.889 1.00 85.62 238 ASN A C 1
ATOM 1939 O O . ASN A 1 238 ? 21.293 15.347 2.632 1.00 85.62 238 ASN A O 1
ATOM 1943 N N . LEU A 1 239 ? 19.742 16.969 2.870 1.00 82.75 239 LEU A N 1
ATOM 1944 C CA . LEU A 1 239 ? 18.597 16.127 2.542 1.00 82.75 239 LEU A CA 1
ATOM 1945 C C . LEU A 1 239 ? 18.652 15.670 1.080 1.00 82.75 239 LEU A C 1
ATOM 1947 O O . LEU A 1 239 ? 18.488 14.486 0.802 1.00 82.75 239 LEU A O 1
ATOM 1951 N N . ILE A 1 240 ? 19.001 16.566 0.153 1.00 83.56 240 ILE A N 1
ATOM 1952 C CA . ILE A 1 240 ? 19.226 16.227 -1.262 1.00 83.56 240 ILE A CA 1
ATOM 1953 C C . ILE A 1 240 ? 20.299 15.139 -1.402 1.00 83.56 240 ILE A C 1
ATOM 1955 O O . ILE A 1 240 ? 20.110 14.143 -2.107 1.00 83.56 240 ILE A O 1
ATOM 1959 N N . LYS A 1 241 ? 21.449 15.314 -0.735 1.00 82.62 241 LYS A N 1
ATOM 1960 C CA . LYS A 1 241 ? 22.543 14.329 -0.761 1.00 82.62 241 LYS A CA 1
ATOM 1961 C C . LYS A 1 241 ? 22.095 12.991 -0.176 1.00 82.62 241 LYS A C 1
ATOM 1963 O O . LYS A 1 241 ? 22.401 11.955 -0.768 1.00 82.62 241 LYS A O 1
ATOM 1968 N N . ALA A 1 242 ? 21.360 13.010 0.935 1.00 82.12 242 ALA A N 1
ATOM 1969 C CA . ALA A 1 242 ? 20.827 11.810 1.570 1.00 82.12 242 ALA A CA 1
ATOM 1970 C C . ALA A 1 242 ? 19.851 11.066 0.645 1.00 82.12 242 ALA A C 1
ATOM 1972 O O . ALA A 1 242 ? 20.015 9.866 0.443 1.00 82.12 242 ALA A O 1
ATOM 1973 N N . VAL A 1 243 ? 18.917 11.772 0.000 1.00 82.81 243 VAL A N 1
ATOM 1974 C CA . VAL A 1 243 ? 17.966 11.199 -0.968 1.00 82.81 243 VAL A CA 1
ATOM 1975 C C . VAL A 1 243 ? 18.694 10.552 -2.148 1.00 82.81 243 VAL A C 1
ATOM 1977 O O . VAL A 1 243 ? 18.434 9.394 -2.478 1.00 82.81 243 VAL A O 1
ATOM 1980 N N . ARG A 1 244 ? 19.664 11.253 -2.757 1.00 82.19 244 ARG A N 1
ATOM 1981 C CA . ARG A 1 244 ? 20.472 10.706 -3.865 1.00 82.19 244 ARG A CA 1
ATOM 1982 C C . ARG A 1 244 ? 21.207 9.425 -3.459 1.00 82.19 244 ARG A C 1
ATOM 1984 O O . ARG A 1 244 ? 21.270 8.470 -4.235 1.00 82.19 244 ARG A O 1
ATOM 1991 N N . GLN A 1 245 ? 21.772 9.392 -2.251 1.00 80.69 245 GLN A N 1
ATOM 1992 C CA . GLN A 1 245 ? 22.478 8.219 -1.731 1.00 80.69 245 GLN A CA 1
ATOM 1993 C C . GLN A 1 245 ? 21.527 7.064 -1.399 1.00 80.69 245 GLN A C 1
ATOM 1995 O O . GLN A 1 245 ? 21.833 5.928 -1.763 1.00 80.69 245 GLN A O 1
ATOM 2000 N N . GLY A 1 246 ? 20.386 7.355 -0.768 1.00 79.81 246 GLY A N 1
ATOM 2001 C CA . GLY A 1 246 ? 19.352 6.379 -0.419 1.00 79.81 246 GLY A CA 1
ATOM 2002 C C . GLY A 1 246 ? 18.824 5.658 -1.654 1.00 79.81 246 GLY A C 1
ATOM 2003 O O . GLY A 1 246 ? 18.954 4.440 -1.754 1.00 79.81 246 GLY A O 1
ATOM 2004 N N . ARG A 1 247 ? 18.392 6.414 -2.672 1.00 79.44 247 ARG A N 1
ATOM 2005 C CA . ARG A 1 247 ? 17.915 5.847 -3.946 1.00 79.44 247 ARG A CA 1
ATOM 2006 C C . ARG A 1 247 ? 18.973 4.982 -4.627 1.00 79.44 247 ARG A C 1
ATOM 2008 O O . ARG A 1 247 ? 18.699 3.865 -5.056 1.00 79.44 247 ARG A O 1
ATOM 2015 N N . LYS A 1 248 ? 20.228 5.444 -4.669 1.00 77.69 248 LYS A N 1
ATOM 2016 C CA . LYS A 1 248 ? 21.335 4.659 -5.240 1.00 77.69 248 LYS A CA 1
ATOM 2017 C C . LYS A 1 248 ? 21.611 3.366 -4.462 1.00 77.69 248 LYS A C 1
ATOM 2019 O O . LYS A 1 248 ? 22.110 2.409 -5.054 1.00 77.69 248 LYS A O 1
ATOM 2024 N N . ALA A 1 249 ? 21.352 3.335 -3.155 1.00 76.50 249 ALA A N 1
ATOM 2025 C CA . ALA A 1 249 ? 21.497 2.135 -2.339 1.00 76.50 249 ALA A CA 1
ATOM 2026 C C . ALA A 1 249 ? 20.354 1.138 -2.586 1.00 76.50 249 ALA A C 1
ATOM 2028 O O . ALA A 1 249 ? 20.648 -0.033 -2.816 1.00 76.50 249 ALA A O 1
ATOM 2029 N N . GLU A 1 250 ? 19.102 1.601 -2.633 1.00 73.62 250 GLU A N 1
ATOM 2030 C CA . GLU A 1 250 ? 17.912 0.780 -2.924 1.00 73.62 250 GLU A CA 1
ATOM 2031 C C . GLU A 1 250 ? 18.030 0.052 -4.273 1.00 73.62 250 GLU A C 1
ATOM 2033 O O . GLU A 1 250 ? 17.816 -1.158 -4.364 1.00 73.62 250 GLU A O 1
ATOM 2038 N N . PHE A 1 251 ? 18.492 0.742 -5.323 1.00 73.44 251 PHE A N 1
ATOM 2039 C CA . PHE A 1 251 ? 18.646 0.135 -6.652 1.00 73.44 251 PHE A CA 1
ATOM 2040 C C . PHE A 1 251 ? 19.680 -0.999 -6.721 1.00 73.44 251 PHE A C 1
ATOM 2042 O O . PHE A 1 251 ? 19.655 -1.795 -7.666 1.00 73.44 251 PHE A O 1
ATOM 2049 N N . LYS A 1 252 ? 20.578 -1.127 -5.732 1.00 69.44 252 LYS A N 1
ATOM 2050 C CA . LYS A 1 252 ? 21.541 -2.241 -5.697 1.00 69.44 252 LYS A CA 1
ATOM 2051 C C . LYS A 1 252 ? 20.855 -3.589 -5.489 1.00 69.44 252 LYS A C 1
ATOM 2053 O O . LYS A 1 252 ? 21.385 -4.593 -5.965 1.00 69.44 252 LYS A O 1
ATOM 2058 N N . GLU A 1 253 ? 19.697 -3.628 -4.829 1.00 66.75 253 GLU A N 1
ATOM 2059 C CA . GLU A 1 253 ? 18.965 -4.879 -4.595 1.00 66.75 253 GLU A CA 1
ATOM 2060 C C . GLU A 1 253 ? 18.357 -5.454 -5.882 1.00 66.75 253 GLU A C 1
ATOM 2062 O O . GLU A 1 253 ? 18.318 -6.673 -6.065 1.00 66.75 253 GLU A O 1
ATOM 2067 N N . PHE A 1 254 ? 17.967 -4.586 -6.820 1.00 65.62 254 PHE A N 1
ATOM 2068 C CA . PHE A 1 254 ? 17.307 -4.973 -8.071 1.00 65.62 254 PHE A CA 1
ATOM 2069 C C . PHE A 1 254 ? 18.273 -5.263 -9.232 1.00 65.62 254 PHE A C 1
ATOM 2071 O O . PHE A 1 254 ? 17.840 -5.718 -10.290 1.00 65.62 254 PHE A O 1
ATOM 2078 N N . LYS A 1 255 ? 19.588 -5.059 -9.040 1.00 66.31 255 LYS A N 1
ATOM 2079 C CA . LYS A 1 255 ? 20.656 -5.315 -10.035 1.00 66.31 255 LYS A CA 1
ATOM 2080 C C . LYS A 1 255 ? 20.428 -4.653 -11.408 1.00 66.31 255 LYS A C 1
ATOM 2082 O O . LYS A 1 255 ? 20.932 -5.145 -12.422 1.00 66.31 255 LYS A O 1
ATOM 2087 N N . TRP A 1 256 ? 19.691 -3.545 -11.467 1.00 71.69 256 TRP A N 1
ATOM 2088 C CA . TRP A 1 256 ? 19.465 -2.815 -12.714 1.00 71.69 256 TRP A CA 1
ATOM 2089 C C . TRP A 1 256 ? 20.757 -2.161 -13.233 1.00 71.69 256 TRP A C 1
ATOM 2091 O O . TRP A 1 256 ? 21.619 -1.747 -12.458 1.00 71.69 256 TRP A O 1
ATOM 2101 N N . LYS A 1 257 ? 20.915 -2.103 -14.563 1.00 63.00 257 LYS A N 1
ATOM 2102 C CA . LYS A 1 257 ? 22.087 -1.512 -15.231 1.00 63.00 257 LYS A CA 1
ATOM 2103 C C . LYS A 1 257 ? 21.785 -0.075 -15.652 1.00 63.00 257 LYS A C 1
ATOM 2105 O O . LYS A 1 257 ? 20.944 0.122 -16.521 1.00 63.00 257 LYS A O 1
ATOM 2110 N N . GLY A 1 258 ? 22.502 0.900 -15.104 1.00 65.12 258 GLY A N 1
ATOM 2111 C CA . GLY A 1 258 ? 22.386 2.308 -15.490 1.00 65.12 258 GLY A CA 1
ATOM 2112 C C . GLY A 1 258 ? 22.748 3.253 -14.349 1.00 65.12 258 GLY A C 1
ATOM 2113 O O . GLY A 1 258 ? 23.055 2.808 -13.242 1.00 65.12 258 GLY A O 1
ATOM 2114 N N . GLU A 1 259 ? 22.719 4.553 -14.630 1.00 70.12 259 GLU A N 1
ATOM 2115 C CA . GLU A 1 259 ? 22.735 5.581 -13.590 1.00 70.12 259 GLU A CA 1
ATOM 2116 C C . GLU A 1 259 ? 21.296 6.025 -13.312 1.00 70.12 259 GLU A C 1
ATOM 2118 O O . GLU A 1 259 ? 20.544 6.257 -14.263 1.00 70.12 259 GLU A O 1
ATOM 2123 N N . PRO A 1 260 ? 20.882 6.112 -12.036 1.00 73.31 260 PRO A N 1
ATOM 2124 C CA . PRO A 1 260 ? 19.552 6.594 -11.714 1.00 73.31 260 PRO A CA 1
ATOM 2125 C C . PRO A 1 260 ? 19.419 8.073 -12.110 1.00 73.31 260 PRO A C 1
ATOM 2127 O O . PRO A 1 260 ? 20.361 8.836 -11.870 1.00 73.31 260 PRO A O 1
ATOM 2130 N N . PRO A 1 261 ? 18.271 8.495 -12.673 1.00 79.50 261 PRO A N 1
ATOM 2131 C CA . PRO A 1 261 ? 17.971 9.904 -12.891 1.00 79.50 261 PRO A CA 1
ATOM 2132 C C . PRO A 1 261 ? 18.123 10.686 -11.587 1.00 79.50 261 PRO A C 1
ATOM 2134 O O . PRO A 1 261 ? 17.786 10.176 -10.516 1.00 79.50 261 PRO A O 1
ATOM 2137 N N . ASP A 1 262 ? 18.641 11.911 -11.669 1.00 79.88 262 ASP A N 1
ATOM 2138 C CA . ASP A 1 262 ? 18.772 12.772 -10.497 1.00 79.88 262 ASP A CA 1
ATOM 2139 C C . ASP A 1 262 ? 17.378 13.222 -10.027 1.00 79.88 262 ASP A C 1
ATOM 2141 O O . ASP A 1 262 ? 16.708 13.941 -10.774 1.00 79.88 262 ASP A O 1
ATOM 2145 N N . PRO A 1 263 ? 16.940 12.859 -8.803 1.00 78.19 263 PRO A N 1
ATOM 2146 C CA . PRO A 1 263 ? 15.622 13.230 -8.289 1.00 78.19 263 PRO A CA 1
ATOM 2147 C C . PRO A 1 263 ? 15.378 14.739 -8.187 1.00 78.19 263 PRO A C 1
ATOM 2149 O O . PRO A 1 263 ? 14.232 15.148 -8.039 1.00 78.19 263 PRO A O 1
ATOM 2152 N N . GLN A 1 264 ? 16.437 15.554 -8.223 1.00 81.56 264 GLN A N 1
ATOM 2153 C CA . GLN A 1 264 ? 16.358 17.015 -8.160 1.00 81.56 264 GLN A CA 1
ATOM 2154 C C . GLN A 1 264 ? 16.621 17.694 -9.517 1.00 81.56 264 GLN A C 1
ATOM 2156 O O . GLN A 1 264 ? 16.802 18.911 -9.582 1.00 81.56 264 GLN A O 1
ATOM 2161 N N . SER A 1 265 ? 16.721 16.930 -10.608 1.00 77.88 265 SER A N 1
ATOM 2162 C CA . SER A 1 265 ? 16.868 17.538 -11.930 1.00 77.88 265 SER A CA 1
ATOM 2163 C C . SER A 1 265 ? 15.616 18.369 -12.247 1.00 77.88 265 SER A C 1
ATOM 2165 O O . SER A 1 265 ? 14.511 17.863 -12.042 1.00 77.88 265 SER A O 1
ATOM 2167 N N . PRO A 1 266 ? 15.747 19.626 -12.713 1.00 63.50 266 PRO A N 1
ATOM 2168 C CA . PRO A 1 266 ? 14.589 20.393 -13.154 1.00 63.50 266 PRO A CA 1
ATOM 2169 C C . PRO A 1 266 ? 13.888 19.652 -14.302 1.00 63.50 266 PRO A C 1
ATOM 2171 O O . PRO A 1 266 ? 14.553 19.177 -15.224 1.00 63.50 266 PRO A O 1
ATOM 2174 N N . SER A 1 267 ? 12.561 19.539 -14.199 1.00 54.56 267 SER A N 1
ATOM 2175 C CA . SER A 1 267 ? 11.680 18.892 -15.183 1.00 54.56 267 SER A CA 1
ATOM 2176 C C . SER A 1 267 ? 11.724 19.553 -16.553 1.00 54.56 267 SER A C 1
ATOM 2178 O O . SER A 1 267 ? 11.675 20.807 -16.569 1.00 54.56 267 SER A O 1
#

Secondary structure (DSSP, 8-state):
---EEEEEEETTEEEE-SSSTT-HHHHHHHHHHHHHHHHHS--SEEEEP-GGG----SSS-HHHHHHHHHHHHHHHHT---EEEE--SS--GGGTS-GGGT----SEEE-HHHHHHHHHHHH---SGGGGG--SHHHHHHHHHHS-S-SSSEETTTTEE-----TTS-GGGEEEES--HHHHHTSTT---HHHHS-HHHHHHHHHHHHTSSSEEEPPTTGGGT--S--------S-HHHHHHHHHHHHHHHHHHT--SPPPPTTS--

Foldseek 3Di:
DPQFDPPDADLVGTAGPCADPPNPVNLVVVLVVVVCCCPVVVDQEDEAPACVSQDYPDPQRSLLVSLVSQVVSCVVVVGRHAYEYEYPQLECLQCDDPVVPRSNHQAYEQCLLLLQLLCQQQVACFAQNVQHRDPVSNVCCLQFVDSQAQDQRPNVRHRGHHTRNVPQQQRYEYENDDLCVQALPLFQFDVLVRHPPVSLVVRCCSQVVRSHHYDYYPPSVVSDGDGRYQADDDPDPVVLVVVLVSSVVSVVRSVDDDRRPRNHPDD

pLDDT: mean 94.1, std 7.88, range [54.56, 98.81]

Radius of gyration: 19.64 Å; chains: 1; bounding box: 47×44×54 Å